Protein AF-A0A2H0UNK1-F1 (afdb_monomer_lite)

Structure (mmCIF, N/CA/C/O backbone):
data_AF-A0A2H0UNK1-F1
#
_entry.id   AF-A0A2H0UNK1-F1
#
loop_
_atom_site.group_PDB
_atom_site.id
_atom_site.type_symbol
_atom_site.label_atom_id
_atom_site.label_alt_id
_atom_site.label_comp_id
_atom_site.label_asym_id
_atom_site.label_entity_id
_atom_site.label_seq_id
_atom_site.pdbx_PDB_ins_code
_atom_site.Cartn_x
_atom_site.Cartn_y
_atom_site.Cartn_z
_atom_site.occupancy
_atom_site.B_iso_or_equiv
_atom_site.auth_seq_id
_atom_site.auth_comp_id
_atom_site.auth_asym_id
_atom_site.auth_atom_id
_atom_site.pdbx_PDB_model_num
ATOM 1 N N . MET A 1 1 ? 0.511 -13.890 -16.536 1.00 48.19 1 MET A N 1
ATOM 2 C CA . MET A 1 1 ? 1.257 -12.634 -16.802 1.00 48.19 1 MET A CA 1
ATOM 3 C C . MET A 1 1 ? 2.698 -12.893 -17.233 1.00 48.19 1 MET A C 1
ATOM 5 O O . MET A 1 1 ? 3.148 -12.211 -18.140 1.00 48.19 1 MET A O 1
ATOM 9 N N . GLU A 1 2 ? 3.398 -13.883 -16.670 1.00 52.00 2 GLU A N 1
ATOM 10 C CA . GLU A 1 2 ? 4.811 -14.167 -16.992 1.00 52.00 2 GLU A CA 1
ATOM 11 C C . GLU A 1 2 ? 5.105 -14.472 -18.473 1.00 52.00 2 GLU A C 1
ATOM 13 O O . GLU A 1 2 ? 6.129 -14.027 -18.984 1.00 52.00 2 GLU A O 1
ATOM 18 N N . SER A 1 3 ? 4.213 -15.159 -19.203 1.00 58.84 3 SER A N 1
ATOM 19 C CA . SER A 1 3 ? 4.463 -15.482 -20.622 1.00 58.84 3 SER A CA 1
ATOM 20 C C . SER A 1 3 ? 4.511 -14.246 -21.529 1.00 58.84 3 SER A C 1
ATOM 22 O O . SER A 1 3 ? 5.297 -14.208 -22.472 1.00 58.84 3 SER A O 1
ATOM 24 N N . ARG A 1 4 ? 3.731 -13.200 -21.213 1.00 62.44 4 ARG A N 1
ATOM 25 C CA . ARG A 1 4 ? 3.709 -11.942 -21.978 1.00 62.44 4 ARG A CA 1
ATOM 26 C C . ARG A 1 4 ? 4.999 -11.142 -21.790 1.00 62.44 4 ARG A C 1
ATOM 28 O O . ARG A 1 4 ? 5.513 -10.599 -22.761 1.00 62.44 4 ARG A O 1
ATOM 35 N N . TYR A 1 5 ? 5.551 -11.126 -20.576 1.00 66.06 5 TYR A N 1
ATOM 36 C CA . TYR A 1 5 ? 6.835 -10.473 -20.299 1.00 66.06 5 TYR A CA 1
ATOM 37 C C . TYR A 1 5 ? 8.005 -11.199 -20.962 1.00 66.06 5 TYR A C 1
ATOM 39 O O . TYR A 1 5 ? 8.875 -10.548 -21.531 1.00 66.06 5 TYR A O 1
ATOM 47 N N . ARG A 1 6 ? 7.994 -12.539 -20.982 1.00 69.94 6 ARG A N 1
ATOM 48 C CA . ARG A 1 6 ? 9.016 -13.320 -21.700 1.00 69.94 6 ARG A CA 1
ATOM 49 C C . ARG A 1 6 ? 8.985 -13.055 -23.207 1.00 69.94 6 ARG A C 1
ATOM 51 O O . ARG A 1 6 ? 10.037 -12.836 -23.798 1.00 69.94 6 ARG A O 1
ATOM 58 N N . ALA A 1 7 ? 7.799 -13.006 -23.817 1.00 75.94 7 ALA A N 1
ATOM 59 C CA . ALA A 1 7 ? 7.661 -12.673 -25.236 1.00 75.94 7 ALA A CA 1
ATOM 60 C C . ALA A 1 7 ? 8.177 -11.256 -25.549 1.00 75.94 7 ALA A C 1
ATOM 62 O O . ALA A 1 7 ? 8.945 -11.071 -26.490 1.00 75.94 7 ALA A O 1
ATOM 63 N N . LEU A 1 8 ? 7.829 -10.268 -24.719 1.00 76.38 8 LEU A N 1
ATOM 64 C CA . LEU A 1 8 ? 8.309 -8.890 -24.860 1.00 76.38 8 LEU A CA 1
ATOM 65 C C . LEU A 1 8 ? 9.828 -8.761 -24.677 1.00 76.38 8 LEU A C 1
ATOM 67 O O . LEU A 1 8 ? 10.466 -8.032 -25.431 1.00 76.38 8 LEU A O 1
ATOM 71 N N . GLN A 1 9 ? 10.425 -9.490 -23.730 1.00 75.00 9 GLN A N 1
ATOM 72 C CA . GLN A 1 9 ? 11.881 -9.526 -23.549 1.00 75.00 9 GLN A CA 1
ATOM 73 C C . GLN A 1 9 ? 12.596 -10.116 -24.772 1.00 75.00 9 GLN A C 1
ATOM 75 O O . GLN A 1 9 ? 13.633 -9.597 -25.184 1.00 75.00 9 GLN A O 1
ATOM 80 N N . VAL A 1 10 ? 12.047 -11.181 -25.368 1.00 81.38 10 VAL A N 1
ATOM 81 C CA . VAL A 1 10 ? 12.591 -11.774 -26.600 1.00 81.38 10 VAL A CA 1
ATOM 82 C C . VAL A 1 10 ? 12.506 -10.777 -27.755 1.00 81.38 10 VAL A C 1
ATOM 84 O O . VAL A 1 10 ? 13.509 -10.551 -28.428 1.00 81.38 10 VAL A O 1
ATOM 87 N N . ILE A 1 11 ? 11.360 -10.110 -27.929 1.00 83.94 11 ILE A N 1
ATOM 88 C CA . ILE A 1 11 ? 11.180 -9.063 -28.947 1.00 83.94 11 ILE A CA 1
ATOM 89 C C . ILE A 1 11 ? 12.189 -7.927 -28.743 1.00 83.94 11 ILE A C 1
ATOM 91 O O . ILE A 1 11 ? 12.833 -7.505 -29.700 1.00 83.94 11 ILE A O 1
ATOM 95 N N . LEU A 1 12 ? 12.388 -7.469 -27.503 1.00 82.62 12 LEU A N 1
ATOM 96 C CA . LEU A 1 12 ? 13.339 -6.400 -27.206 1.00 82.62 12 LEU A CA 1
ATOM 97 C C . LEU A 1 12 ? 14.773 -6.810 -27.569 1.00 82.62 12 LEU A C 1
ATOM 99 O O . LEU A 1 12 ? 15.493 -6.025 -28.171 1.00 82.62 12 LEU A O 1
ATOM 103 N N . ARG A 1 13 ? 15.185 -8.048 -27.263 1.00 83.50 13 ARG A N 1
ATOM 104 C CA . ARG A 1 13 ? 16.512 -8.569 -27.641 1.00 83.50 13 ARG A CA 1
ATOM 105 C C . ARG A 1 13 ? 16.693 -8.640 -29.157 1.00 83.50 13 ARG A C 1
ATOM 107 O O . ARG A 1 13 ? 17.751 -8.252 -29.643 1.00 83.50 13 ARG A O 1
ATOM 114 N N . ILE A 1 14 ? 15.668 -9.087 -29.884 1.00 87.75 14 ILE A N 1
ATOM 115 C CA . ILE A 1 14 ? 15.679 -9.138 -31.354 1.00 87.75 14 ILE A CA 1
ATOM 116 C C . ILE A 1 14 ? 15.806 -7.726 -31.936 1.00 87.75 14 ILE A C 1
ATOM 118 O O . ILE A 1 14 ? 16.640 -7.502 -32.807 1.00 87.75 14 ILE A O 1
ATOM 122 N N . LEU A 1 15 ? 15.041 -6.759 -31.421 1.00 87.88 15 LEU A N 1
ATOM 123 C CA . LEU A 1 15 ? 15.102 -5.366 -31.872 1.00 87.88 15 LEU A CA 1
ATOM 124 C C . LEU A 1 15 ? 16.451 -4.710 -31.556 1.00 87.88 15 LEU A C 1
ATOM 126 O O . LEU A 1 15 ? 16.986 -3.990 -32.395 1.00 87.88 15 LEU A O 1
ATOM 130 N N . THR A 1 16 ? 17.037 -4.983 -30.388 1.00 87.00 16 THR A N 1
ATOM 131 C CA . THR A 1 16 ? 18.377 -4.480 -30.052 1.00 87.00 16 THR A CA 1
ATOM 132 C C . THR A 1 16 ? 19.430 -5.071 -30.987 1.00 87.00 16 THR A C 1
ATOM 134 O O . THR A 1 16 ? 20.287 -4.341 -31.480 1.00 87.00 16 THR A O 1
ATOM 137 N N . LEU A 1 17 ? 19.346 -6.374 -31.282 1.00 90.75 17 LEU A N 1
ATOM 138 C CA . LEU A 1 17 ? 20.249 -7.039 -32.222 1.00 90.75 17 LEU A CA 1
ATOM 139 C C . LEU A 1 17 ? 20.096 -6.471 -33.639 1.00 90.75 17 LEU A C 1
ATOM 141 O O . LEU A 1 17 ? 21.096 -6.183 -34.290 1.00 90.75 17 LEU A O 1
ATOM 145 N N . PHE A 1 18 ? 18.862 -6.217 -34.079 1.00 91.38 18 PHE A N 1
ATOM 146 C CA . PHE A 1 18 ? 18.583 -5.542 -35.345 1.00 91.38 18 PHE A CA 1
ATOM 147 C C . PHE A 1 18 ? 19.184 -4.129 -35.393 1.00 91.38 18 PHE A C 1
ATOM 149 O O . PHE A 1 18 ? 19.821 -3.767 -36.381 1.00 91.38 18 PHE A O 1
ATOM 156 N N . GLY A 1 19 ? 19.063 -3.349 -34.313 1.00 89.12 19 GLY A N 1
ATOM 157 C CA . GLY A 1 19 ? 19.694 -2.032 -34.202 1.00 89.12 19 GLY A CA 1
ATOM 158 C C . GLY A 1 19 ? 21.217 -2.094 -34.330 1.00 89.12 19 GLY A C 1
ATOM 159 O O . GLY A 1 19 ? 21.797 -1.334 -35.102 1.00 89.12 19 GLY A O 1
ATOM 160 N N . VAL A 1 20 ? 21.865 -3.044 -33.646 1.00 91.88 20 VAL A N 1
ATOM 161 C CA . VAL A 1 20 ? 23.325 -3.245 -33.728 1.00 91.88 20 VAL A CA 1
ATOM 162 C C . VAL A 1 20 ? 23.754 -3.657 -35.137 1.00 91.88 20 VAL A C 1
ATOM 164 O O . VAL A 1 20 ? 24.720 -3.105 -35.662 1.00 91.88 20 VAL A O 1
ATOM 167 N N . LEU A 1 21 ? 23.020 -4.570 -35.780 1.00 92.06 21 LEU A N 1
ATOM 168 C CA . LEU A 1 21 ? 23.281 -4.971 -37.165 1.00 92.06 21 LEU A CA 1
ATOM 169 C C . LEU A 1 21 ? 23.108 -3.801 -38.141 1.00 92.06 21 LEU A C 1
ATOM 171 O O . LEU A 1 21 ? 23.923 -3.643 -39.044 1.00 92.06 21 LEU A O 1
ATOM 175 N N . THR A 1 22 ? 22.099 -2.953 -37.932 1.00 91.50 22 THR A N 1
ATOM 176 C CA . THR A 1 22 ? 21.855 -1.759 -38.759 1.00 91.50 22 THR A CA 1
ATOM 177 C C . THR A 1 22 ? 23.012 -0.764 -38.650 1.00 91.50 22 THR A C 1
ATOM 179 O O . THR A 1 22 ? 23.469 -0.242 -39.665 1.00 91.50 22 THR A O 1
ATOM 182 N N . ILE A 1 23 ? 23.543 -0.549 -37.439 1.00 91.94 23 ILE A N 1
ATOM 183 C CA . ILE A 1 23 ? 24.734 0.288 -37.226 1.00 91.94 23 ILE A CA 1
ATOM 184 C C . ILE A 1 23 ? 25.957 -0.339 -37.899 1.00 91.94 23 ILE A C 1
ATOM 186 O O . ILE A 1 23 ? 26.675 0.354 -38.614 1.00 91.94 23 ILE A O 1
ATOM 190 N N . GLY A 1 24 ? 26.186 -1.641 -37.704 1.00 91.00 24 GLY A N 1
ATOM 191 C CA . GLY A 1 24 ? 27.310 -2.353 -38.315 1.00 91.00 24 GLY A CA 1
ATOM 192 C C . GLY A 1 24 ? 27.282 -2.291 -39.844 1.00 91.00 24 GLY A C 1
ATOM 193 O O . GLY A 1 24 ? 28.304 -2.017 -40.469 1.00 91.00 24 GLY A O 1
ATOM 194 N N . PHE A 1 25 ? 26.103 -2.464 -40.442 1.00 91.06 25 PHE A N 1
ATOM 195 C CA . PHE A 1 25 ? 25.905 -2.351 -41.885 1.00 91.06 25 PHE A CA 1
ATOM 196 C C . PHE A 1 25 ? 26.075 -0.909 -42.385 1.00 91.06 25 PHE A C 1
ATOM 198 O O . PHE A 1 25 ? 26.737 -0.685 -43.395 1.00 91.06 25 PHE A O 1
ATOM 205 N N . GLY A 1 26 ? 25.559 0.079 -41.648 1.00 89.19 26 GLY A N 1
ATOM 206 C CA . GLY A 1 26 ? 25.767 1.495 -41.960 1.00 89.19 26 GLY A CA 1
ATOM 207 C C . GLY A 1 26 ? 27.245 1.896 -41.932 1.00 89.19 26 GLY A C 1
ATOM 208 O O . GLY A 1 26 ? 27.718 2.555 -42.855 1.00 89.19 26 GLY A O 1
ATOM 209 N N . LEU A 1 27 ? 28.001 1.432 -40.929 1.00 90.00 27 LEU A N 1
ATOM 210 C CA . LEU A 1 27 ? 29.454 1.628 -40.857 1.00 90.00 27 LEU A CA 1
ATOM 211 C C . LEU A 1 27 ? 30.173 0.930 -42.016 1.00 90.00 27 LEU A C 1
ATOM 213 O O . LEU A 1 27 ? 31.060 1.519 -42.625 1.00 90.00 27 LEU A O 1
ATOM 217 N N . TYR A 1 28 ? 29.779 -0.299 -42.352 1.00 90.25 28 TYR A N 1
ATOM 218 C CA . TYR A 1 28 ? 30.353 -1.031 -43.479 1.00 90.25 28 TYR A CA 1
ATOM 219 C C . TYR A 1 28 ? 30.186 -0.275 -44.805 1.00 90.25 28 TYR A C 1
ATOM 221 O O . TYR A 1 28 ? 31.156 -0.150 -45.552 1.00 90.25 28 TYR A O 1
ATOM 229 N N . LEU A 1 29 ? 28.989 0.257 -45.078 1.00 88.06 29 LEU A N 1
ATOM 230 C CA . LEU A 1 29 ? 28.728 1.074 -46.268 1.00 88.06 29 LEU A CA 1
ATOM 231 C C . LEU A 1 29 ? 29.530 2.375 -46.248 1.00 88.06 29 LEU A C 1
ATOM 233 O O . LEU A 1 29 ? 30.102 2.757 -47.266 1.00 88.06 29 LEU A O 1
ATOM 237 N N . TRP A 1 30 ? 29.626 3.008 -45.078 1.00 84.31 30 TRP A N 1
ATOM 238 C CA . TRP A 1 30 ? 30.374 4.248 -44.911 1.00 84.31 30 TRP A CA 1
ATOM 239 C C . TRP A 1 30 ? 31.878 4.068 -45.175 1.00 84.31 30 TRP A C 1
ATOM 241 O O . TRP A 1 30 ? 32.488 4.920 -45.816 1.00 84.31 30 TRP A O 1
ATOM 251 N N . PHE A 1 31 ? 32.482 2.957 -44.743 1.00 84.19 31 PHE A N 1
ATOM 252 C CA . PHE A 1 31 ? 33.918 2.715 -44.933 1.00 84.19 31 PHE A CA 1
ATOM 253 C C . PHE A 1 31 ? 34.289 2.091 -46.284 1.00 84.19 31 PHE A C 1
ATOM 255 O O . PHE A 1 31 ? 35.415 2.287 -46.734 1.00 84.19 31 PHE A O 1
ATOM 262 N N . ASN A 1 32 ? 33.382 1.356 -46.937 1.00 83.56 32 ASN A N 1
ATOM 263 C CA . ASN A 1 32 ? 33.670 0.686 -48.213 1.00 83.56 32 ASN A CA 1
ATOM 264 C C . ASN A 1 32 ? 33.178 1.449 -49.451 1.00 83.56 32 ASN A C 1
ATOM 266 O O . ASN A 1 32 ? 33.352 0.964 -50.571 1.00 83.56 32 ASN A O 1
ATOM 270 N N . SER A 1 33 ? 32.576 2.632 -49.297 1.00 75.81 33 SER A N 1
ATOM 271 C CA . SER A 1 33 ? 32.180 3.435 -50.452 1.00 75.81 33 SER A CA 1
ATOM 272 C C . SER A 1 33 ? 33.406 4.071 -51.115 1.00 75.81 33 SER A C 1
ATOM 274 O O . SER A 1 33 ? 34.069 4.929 -50.538 1.00 75.81 33 SER A O 1
ATOM 276 N N . ALA A 1 34 ? 33.684 3.679 -52.362 1.00 63.47 34 ALA A N 1
ATOM 277 C CA . ALA A 1 34 ? 34.811 4.178 -53.161 1.00 63.47 34 ALA A CA 1
ATOM 278 C C . ALA A 1 34 ? 34.726 5.680 -53.511 1.00 63.47 34 ALA A C 1
ATOM 280 O O . ALA A 1 34 ? 35.699 6.266 -53.978 1.00 63.47 34 ALA A O 1
ATOM 281 N N . GLN A 1 35 ? 33.570 6.311 -53.298 1.00 59.94 35 GLN A N 1
ATOM 282 C CA . GLN A 1 35 ? 33.364 7.749 -53.440 1.00 59.94 35 GLN A CA 1
ATOM 283 C C . GLN A 1 35 ? 32.977 8.348 -52.085 1.00 59.94 35 GLN A C 1
ATOM 285 O O . GLN A 1 35 ? 32.376 7.670 -51.254 1.00 59.94 35 GLN A O 1
ATOM 290 N N . SER A 1 36 ? 33.377 9.607 -51.882 1.00 59.69 36 SER A N 1
ATOM 291 C CA . SER A 1 36 ? 33.098 10.482 -50.734 1.00 59.69 36 SER A CA 1
ATOM 292 C C . SER A 1 36 ? 31.904 10.056 -49.872 1.00 59.69 36 SER A C 1
ATOM 294 O O . SER A 1 36 ? 30.806 9.952 -50.407 1.00 59.69 36 SER A O 1
ATOM 296 N N . LEU A 1 37 ? 32.129 9.883 -48.559 1.00 63.00 37 LEU A N 1
ATOM 297 C CA . LEU A 1 37 ? 31.121 9.753 -47.490 1.00 63.00 37 LEU A CA 1
ATOM 298 C C . LEU A 1 37 ? 29.730 9.309 -47.982 1.00 63.00 37 LEU A C 1
ATOM 300 O O . LEU A 1 37 ? 28.883 10.152 -48.285 1.00 63.00 37 LEU A O 1
ATOM 304 N N . SER A 1 38 ? 29.466 7.997 -48.021 1.00 79.62 38 SER A N 1
ATOM 305 C CA . SER A 1 38 ? 28.129 7.512 -48.373 1.00 79.62 38 SER A CA 1
ATOM 306 C C . SER A 1 38 ? 27.087 8.070 -47.392 1.00 79.62 38 SER A C 1
ATOM 308 O O . SER A 1 38 ? 27.054 7.686 -46.217 1.00 79.62 38 SER A O 1
ATOM 310 N N . ILE A 1 39 ? 26.221 8.962 -47.875 1.00 83.56 39 ILE A N 1
ATOM 311 C CA . ILE A 1 39 ? 25.118 9.547 -47.095 1.00 83.56 39 ILE A CA 1
ATOM 312 C C . ILE A 1 39 ? 24.210 8.436 -46.541 1.00 83.56 39 ILE A C 1
ATOM 314 O O . ILE A 1 39 ? 23.743 8.514 -45.407 1.00 83.56 39 ILE A O 1
ATOM 318 N N . GLU A 1 40 ? 24.033 7.360 -47.309 1.00 84.56 40 GLU A N 1
ATOM 319 C CA . GLU A 1 40 ? 23.246 6.178 -46.943 1.00 84.56 40 GLU A CA 1
ATOM 320 C C . GLU A 1 40 ? 23.821 5.440 -45.723 1.00 84.56 40 GLU A C 1
ATOM 322 O O . GLU A 1 40 ? 23.079 5.093 -44.801 1.00 84.56 40 GLU A O 1
ATOM 327 N N . GLY A 1 41 ? 25.146 5.259 -45.668 1.00 86.25 41 GLY A N 1
ATOM 328 C CA . GLY A 1 41 ? 25.826 4.646 -44.524 1.00 86.25 41 GLY A CA 1
ATOM 329 C C . GLY A 1 41 ? 25.676 5.474 -43.247 1.00 86.25 41 GLY A C 1
ATOM 330 O O . GLY A 1 41 ? 25.307 4.941 -42.198 1.00 86.25 41 GLY A O 1
ATOM 331 N N . VAL A 1 42 ? 25.861 6.796 -43.342 1.00 87.88 42 VAL A N 1
ATOM 332 C CA . VAL A 1 42 ? 25.669 7.721 -42.209 1.00 87.88 42 VAL A CA 1
ATOM 333 C C . VAL A 1 42 ? 24.216 7.703 -41.722 1.00 87.88 42 VAL A C 1
ATOM 335 O O . VAL A 1 42 ? 23.968 7.629 -40.517 1.00 87.88 42 VAL A O 1
ATOM 338 N N . PHE A 1 43 ? 23.248 7.710 -42.642 1.00 89.94 43 PHE A N 1
ATOM 339 C CA . PHE A 1 43 ? 21.826 7.639 -42.306 1.00 89.94 43 PHE A CA 1
ATOM 340 C C . PHE A 1 43 ? 21.479 6.357 -41.534 1.00 89.94 43 PHE A C 1
ATOM 342 O O . PHE A 1 43 ? 20.822 6.423 -40.493 1.00 89.94 43 PHE A O 1
ATOM 349 N N . LEU A 1 44 ? 21.977 5.200 -41.980 1.00 90.50 44 LEU A N 1
ATOM 350 C CA . LEU A 1 44 ? 21.764 3.918 -41.300 1.00 90.50 44 LEU A CA 1
ATOM 351 C C . LEU A 1 44 ? 22.362 3.890 -39.889 1.00 90.50 44 LEU A C 1
ATOM 353 O O . LEU A 1 44 ? 21.721 3.387 -38.962 1.00 90.50 44 LEU A O 1
ATOM 357 N N . VAL A 1 45 ? 23.545 4.480 -39.695 1.00 89.81 45 VAL A N 1
ATOM 358 C CA . VAL A 1 45 ? 24.156 4.612 -38.363 1.00 89.81 45 VAL A CA 1
ATOM 359 C C . VAL A 1 45 ? 23.292 5.478 -37.446 1.00 89.81 45 VAL A C 1
ATOM 361 O O . VAL A 1 45 ? 23.064 5.102 -36.293 1.00 89.81 45 VAL A O 1
ATOM 364 N N . ILE A 1 46 ? 22.767 6.604 -37.942 1.00 92.00 46 ILE A N 1
ATOM 365 C CA . ILE A 1 46 ? 21.893 7.494 -37.161 1.00 92.00 46 ILE A CA 1
ATOM 366 C C . ILE A 1 46 ? 20.597 6.775 -36.774 1.00 92.00 46 ILE A C 1
ATOM 368 O O . ILE A 1 46 ? 20.235 6.758 -35.595 1.00 92.00 46 ILE A O 1
ATOM 372 N N . VAL A 1 47 ? 19.918 6.142 -37.734 1.00 92.44 47 VAL A N 1
ATOM 373 C CA . VAL A 1 47 ? 18.658 5.421 -37.490 1.00 92.44 47 VAL A CA 1
ATOM 374 C C . VAL A 1 47 ? 18.867 4.262 -36.514 1.00 92.44 47 VAL A C 1
ATOM 376 O O . VAL A 1 47 ? 18.107 4.127 -35.552 1.00 92.44 47 VAL A O 1
ATOM 379 N N . GLY A 1 48 ? 19.921 3.465 -36.703 1.00 90.00 48 GLY A N 1
ATOM 380 C CA . GLY A 1 48 ? 20.261 2.371 -35.793 1.00 90.00 48 GLY A CA 1
ATOM 381 C C . GLY A 1 48 ? 20.577 2.864 -34.377 1.00 90.00 48 GLY A C 1
ATOM 382 O O . GLY A 1 48 ? 20.108 2.282 -33.397 1.00 90.00 48 GLY A O 1
ATOM 383 N N . SER A 1 49 ? 21.293 3.986 -34.254 1.00 91.75 49 SER A N 1
ATOM 384 C CA . SER A 1 49 ? 21.618 4.596 -32.957 1.00 91.75 49 SER A CA 1
ATOM 385 C C . SER A 1 49 ? 20.375 5.125 -32.238 1.00 91.75 49 SER A C 1
ATOM 387 O O . SER A 1 49 ? 20.208 4.884 -31.040 1.00 91.75 49 SER A O 1
ATOM 389 N N . LEU A 1 50 ? 19.466 5.792 -32.961 1.00 93.38 50 LEU A N 1
ATOM 390 C CA . LEU A 1 50 ? 18.189 6.264 -32.415 1.00 93.38 50 LEU A CA 1
ATOM 391 C C . LEU A 1 50 ? 17.301 5.105 -31.955 1.00 93.38 50 LEU A C 1
ATOM 393 O O . LEU A 1 50 ? 16.696 5.189 -30.886 1.00 93.38 50 LEU A O 1
ATOM 397 N N . LEU A 1 51 ? 17.258 4.009 -32.719 1.00 91.69 51 LEU A N 1
ATOM 398 C CA . LEU A 1 51 ? 16.517 2.805 -32.347 1.00 91.69 51 LEU A CA 1
ATOM 399 C C . LEU A 1 51 ? 17.043 2.215 -31.029 1.00 91.69 51 LEU A C 1
ATOM 401 O O . LEU A 1 51 ? 16.255 1.935 -30.126 1.00 91.69 51 LEU A O 1
ATOM 405 N N . ILE A 1 52 ? 18.365 2.079 -30.877 1.00 89.25 52 ILE A N 1
ATOM 406 C CA . ILE A 1 52 ? 18.969 1.581 -29.630 1.00 89.25 52 ILE A CA 1
ATOM 407 C C . ILE A 1 52 ? 18.672 2.526 -28.461 1.00 89.25 52 ILE A C 1
ATOM 409 O O . ILE A 1 52 ? 18.321 2.062 -27.375 1.00 89.2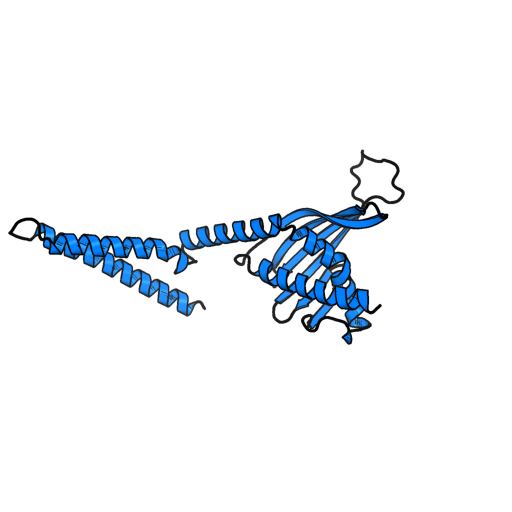5 52 ILE A O 1
ATOM 413 N N . LEU A 1 53 ? 18.764 3.841 -28.672 1.00 90.00 53 LEU A N 1
ATOM 414 C CA . LEU A 1 53 ? 18.482 4.835 -27.636 1.00 90.00 53 LEU A CA 1
ATOM 415 C C . LEU A 1 53 ? 17.016 4.767 -27.183 1.00 90.00 53 LEU A C 1
ATOM 417 O O . LEU A 1 53 ? 16.737 4.745 -25.983 1.00 90.00 53 LEU A O 1
ATOM 421 N N . LEU A 1 54 ? 16.080 4.636 -28.124 1.00 88.69 54 LEU A N 1
ATOM 422 C CA . LEU A 1 54 ? 14.662 4.443 -27.829 1.00 88.69 54 LEU A CA 1
ATOM 423 C C . LEU A 1 54 ? 14.422 3.155 -27.025 1.00 88.69 54 LEU A C 1
ATOM 425 O O . LEU A 1 54 ? 13.740 3.183 -25.997 1.00 88.69 54 LEU A O 1
ATOM 429 N N . LEU A 1 55 ? 15.014 2.034 -27.448 1.00 86.69 55 LEU A N 1
ATOM 430 C CA . LEU A 1 55 ? 14.912 0.755 -26.737 1.00 86.69 55 LEU A CA 1
ATOM 431 C C . LEU A 1 55 ? 15.500 0.841 -25.324 1.00 86.69 55 LEU A C 1
ATOM 433 O O . LEU A 1 55 ? 14.951 0.259 -24.391 1.00 86.69 55 LEU A O 1
ATOM 437 N N . PHE A 1 56 ? 16.573 1.608 -25.138 1.00 84.00 56 PHE A N 1
ATOM 438 C CA . PHE A 1 56 ? 17.202 1.832 -23.840 1.00 84.00 56 PHE A CA 1
ATOM 439 C C . PHE A 1 56 ? 16.303 2.619 -22.877 1.00 84.00 56 PHE A C 1
ATOM 441 O O . PHE A 1 56 ? 16.264 2.306 -21.683 1.00 84.00 56 PHE A O 1
ATOM 448 N N . VAL A 1 57 ? 15.554 3.602 -23.389 1.00 85.06 57 VAL A N 1
ATOM 449 C CA . VAL A 1 57 ? 14.561 4.375 -22.620 1.00 85.06 57 VAL A CA 1
ATOM 450 C C . VAL A 1 57 ? 13.323 3.534 -22.296 1.00 85.06 57 VAL A C 1
ATOM 452 O O . VAL A 1 57 ? 12.788 3.624 -21.190 1.00 85.06 57 VAL A O 1
ATOM 455 N N . LEU A 1 58 ? 12.882 2.684 -23.227 1.00 82.81 58 LEU A N 1
ATOM 456 C CA . LEU A 1 58 ? 11.711 1.817 -23.050 1.00 82.81 58 LEU A CA 1
ATOM 457 C C . LEU A 1 58 ? 12.002 0.550 -22.232 1.00 82.81 58 LEU A C 1
ATOM 459 O O . LEU A 1 58 ? 11.090 -0.011 -21.623 1.00 82.81 58 LEU A O 1
ATOM 463 N N . SER A 1 59 ? 13.262 0.118 -22.167 1.00 79.81 59 SER A N 1
ATOM 464 C CA . SER A 1 59 ? 13.713 -1.062 -21.422 1.00 79.81 59 SER A CA 1
ATOM 465 C C . SER A 1 59 ? 13.158 -1.152 -19.989 1.00 79.81 59 SER A C 1
ATOM 467 O O . SER A 1 59 ? 12.558 -2.178 -19.679 1.00 79.81 59 SER A O 1
ATOM 469 N N . PRO A 1 60 ? 13.240 -0.118 -19.123 1.00 71.38 60 PRO A N 1
ATOM 470 C CA . PRO A 1 60 ? 12.693 -0.185 -17.760 1.00 71.38 60 PRO A CA 1
ATOM 471 C C . PRO A 1 60 ? 11.158 -0.231 -17.682 1.00 71.38 60 PRO A C 1
ATOM 473 O O . PRO A 1 60 ? 10.610 -0.475 -16.608 1.00 71.38 60 PRO A O 1
ATOM 476 N N . VAL A 1 61 ? 10.448 0.051 -18.777 1.00 73.31 61 VAL A N 1
ATOM 477 C CA . VAL A 1 61 ? 8.981 -0.062 -18.852 1.00 73.31 61 VAL A CA 1
ATOM 478 C C . VAL A 1 61 ? 8.574 -1.465 -19.300 1.00 73.31 61 VAL A C 1
ATOM 480 O O . VAL A 1 61 ? 7.609 -2.018 -18.779 1.00 73.31 61 VAL A O 1
ATOM 483 N N . ILE A 1 62 ? 9.309 -2.029 -20.258 1.00 72.69 62 ILE A N 1
ATOM 484 C CA . ILE A 1 62 ? 9.008 -3.322 -20.882 1.00 72.69 62 ILE A CA 1
ATOM 485 C C . ILE A 1 62 ? 9.546 -4.486 -20.040 1.00 72.69 62 ILE A C 1
ATOM 487 O O . ILE A 1 62 ? 8.903 -5.532 -19.954 1.00 72.69 62 ILE A O 1
ATOM 491 N N . ASP A 1 63 ? 10.699 -4.296 -19.396 1.00 69.88 63 ASP A N 1
ATOM 492 C CA . ASP A 1 63 ? 11.340 -5.281 -18.529 1.00 69.88 63 ASP A CA 1
ATOM 493 C C . ASP A 1 63 ? 11.474 -4.757 -17.086 1.00 69.88 63 ASP A C 1
ATOM 495 O O . ASP A 1 63 ? 12.540 -4.266 -16.685 1.00 69.88 63 ASP A O 1
ATOM 499 N N . PRO A 1 64 ? 10.400 -4.857 -16.281 1.00 66.38 64 PRO A N 1
ATOM 500 C CA . PRO A 1 64 ? 10.421 -4.440 -14.881 1.00 66.38 64 PRO A CA 1
ATOM 501 C C . PRO A 1 64 ? 11.407 -5.263 -14.036 1.00 66.38 64 PRO A C 1
ATOM 503 O O . PRO A 1 64 ? 11.912 -4.764 -13.036 1.00 66.38 64 PRO A O 1
ATOM 506 N N . ALA A 1 65 ? 11.749 -6.487 -14.459 1.00 68.12 65 ALA A N 1
ATOM 507 C CA . ALA A 1 65 ? 12.690 -7.345 -13.742 1.00 68.12 65 ALA A CA 1
ATOM 508 C C . ALA A 1 65 ? 14.160 -6.923 -13.923 1.00 68.12 65 ALA A C 1
ATOM 510 O O . ALA A 1 65 ? 15.011 -7.333 -13.132 1.00 68.12 65 ALA A O 1
ATOM 511 N N . SER A 1 66 ? 14.470 -6.096 -14.928 1.00 72.50 66 SER A N 1
ATOM 512 C CA . SER A 1 66 ? 15.812 -5.539 -15.128 1.00 72.50 66 SER A CA 1
ATOM 513 C C . SER A 1 66 ? 16.229 -4.635 -13.959 1.00 72.50 66 SER A C 1
ATOM 515 O O . SER A 1 66 ? 15.387 -4.009 -13.322 1.00 72.50 66 SER A O 1
ATOM 517 N N . VAL A 1 67 ? 17.535 -4.470 -13.710 1.00 73.69 67 VAL A N 1
ATOM 518 C CA . VAL A 1 67 ? 18.050 -3.580 -12.639 1.00 73.69 67 VAL A CA 1
ATOM 519 C C . VAL A 1 67 ? 17.466 -2.161 -12.735 1.00 73.69 67 VAL A C 1
ATOM 521 O O . VAL A 1 67 ? 17.219 -1.506 -11.724 1.00 73.69 67 VAL A O 1
ATOM 524 N N . ARG A 1 68 ? 17.216 -1.667 -13.954 1.00 71.38 68 ARG A N 1
ATOM 525 C CA . ARG A 1 68 ? 16.601 -0.349 -14.180 1.00 71.38 68 ARG A CA 1
ATOM 526 C C . ARG A 1 68 ? 15.091 -0.356 -13.982 1.00 71.38 68 ARG A C 1
ATOM 528 O O . ARG A 1 68 ? 14.566 0.619 -13.452 1.00 71.38 68 ARG A O 1
ATOM 535 N N . GLY A 1 69 ? 14.418 -1.429 -14.394 1.00 70.25 69 GLY A N 1
ATOM 536 C CA . GLY A 1 69 ? 13.009 -1.664 -14.096 1.00 70.25 69 GLY A CA 1
ATOM 537 C C . GLY A 1 69 ? 12.765 -1.666 -12.590 1.00 70.25 69 GLY A C 1
ATOM 538 O O . GLY A 1 69 ? 11.974 -0.861 -12.108 1.00 70.25 69 GLY A O 1
ATOM 539 N N . GLN A 1 70 ? 13.569 -2.427 -11.843 1.00 70.38 70 GLN A N 1
ATOM 540 C CA . GLN A 1 70 ? 13.531 -2.480 -10.382 1.00 70.38 70 GLN A CA 1
ATOM 541 C C . GLN A 1 70 ? 13.764 -1.099 -9.754 1.00 70.38 70 GLN A C 1
ATOM 543 O O . GLN A 1 70 ? 12.971 -0.673 -8.923 1.00 70.38 70 GLN A O 1
ATOM 548 N N . LYS A 1 71 ? 14.783 -0.341 -10.196 1.00 74.88 71 LYS A N 1
ATOM 549 C CA . LYS A 1 71 ? 15.019 1.039 -9.713 1.00 74.88 71 LYS A CA 1
ATOM 550 C C . LYS A 1 71 ? 13.851 1.989 -10.000 1.00 74.88 71 LYS A C 1
ATOM 552 O O . LYS A 1 71 ? 13.549 2.872 -9.198 1.00 74.88 71 LYS A O 1
ATOM 557 N N . ARG A 1 72 ? 13.200 1.847 -11.157 1.00 71.94 72 ARG A N 1
ATOM 558 C CA . ARG A 1 72 ? 12.011 2.636 -11.506 1.00 71.94 72 ARG A CA 1
ATOM 559 C C . ARG A 1 72 ? 10.823 2.244 -10.631 1.00 71.94 72 ARG A C 1
ATOM 561 O O . ARG A 1 72 ? 10.096 3.128 -10.184 1.00 71.94 72 ARG A O 1
ATOM 568 N N . GLU A 1 73 ? 10.629 0.955 -10.375 1.00 65.56 73 GLU A N 1
ATOM 569 C CA . GLU A 1 73 ? 9.583 0.461 -9.479 1.00 65.56 73 GLU A CA 1
ATOM 570 C C . GLU A 1 73 ? 9.787 0.949 -8.043 1.00 65.56 73 GLU A C 1
ATOM 572 O O . GLU A 1 73 ? 8.843 1.484 -7.462 1.00 65.56 73 GLU A O 1
ATOM 577 N N . THR A 1 74 ? 11.012 0.889 -7.505 1.00 67.56 74 THR A N 1
ATOM 578 C CA . THR A 1 74 ? 11.316 1.421 -6.165 1.00 67.56 74 THR A CA 1
ATOM 579 C C . THR A 1 74 ? 11.091 2.931 -6.091 1.00 67.56 74 THR A C 1
ATOM 581 O O . THR A 1 74 ? 10.505 3.423 -5.130 1.00 67.56 74 THR A O 1
ATOM 584 N N . TRP A 1 75 ? 11.467 3.684 -7.130 1.00 72.19 75 TRP A N 1
ATOM 585 C CA . TRP A 1 75 ? 11.203 5.126 -7.183 1.00 72.19 75 TRP A CA 1
ATOM 586 C C . TRP A 1 75 ? 9.699 5.449 -7.234 1.00 72.19 75 TRP A C 1
ATOM 588 O O . TRP A 1 75 ? 9.214 6.334 -6.524 1.00 72.19 75 TRP A O 1
ATOM 598 N N . LEU A 1 76 ? 8.927 4.715 -8.045 1.00 67.94 76 LEU A N 1
ATOM 599 C CA . LEU A 1 76 ? 7.467 4.852 -8.100 1.00 67.94 76 LEU A CA 1
ATOM 600 C C . LEU A 1 76 ? 6.820 4.485 -6.756 1.00 67.94 76 LEU A C 1
ATOM 602 O O . LEU A 1 76 ? 5.883 5.162 -6.318 1.00 67.94 76 LEU A O 1
ATOM 606 N N . GLN A 1 77 ? 7.341 3.454 -6.087 1.00 67.44 77 GLN A N 1
ATOM 607 C CA . GLN A 1 77 ? 6.929 3.028 -4.753 1.00 67.44 77 GLN A CA 1
ATOM 608 C C . GLN A 1 77 ? 7.133 4.153 -3.735 1.00 67.44 77 GLN A C 1
ATOM 610 O O . GLN A 1 77 ? 6.158 4.575 -3.104 1.00 67.44 77 GLN A O 1
ATOM 615 N N . GLU A 1 78 ? 8.349 4.690 -3.620 1.00 68.81 78 GLU A N 1
ATOM 616 C CA . GLU A 1 78 ? 8.672 5.781 -2.695 1.00 68.81 78 GLU A CA 1
ATOM 617 C C . GLU A 1 78 ? 7.788 7.007 -2.935 1.00 68.81 78 GLU A C 1
ATOM 619 O O . GLU A 1 78 ? 7.219 7.558 -1.992 1.00 68.81 78 GLU A O 1
ATOM 624 N N . ASN A 1 79 ? 7.576 7.390 -4.197 1.00 73.69 79 ASN A N 1
ATOM 625 C CA . ASN A 1 79 ? 6.715 8.522 -4.532 1.00 73.69 79 ASN A CA 1
ATOM 626 C C . ASN A 1 79 ? 5.240 8.286 -4.185 1.00 73.69 79 ASN A C 1
ATOM 628 O O . ASN A 1 79 ? 4.563 9.203 -3.710 1.00 73.69 79 ASN A O 1
ATOM 632 N N . SER A 1 80 ? 4.721 7.075 -4.402 1.00 67.31 80 SER A N 1
ATOM 633 C CA . SER A 1 80 ? 3.330 6.744 -4.072 1.00 67.31 80 SER A CA 1
ATOM 634 C C . SER A 1 80 ? 3.072 6.798 -2.561 1.00 67.31 80 SER A C 1
ATOM 636 O O . SER A 1 80 ? 2.063 7.368 -2.127 1.00 67.31 80 SER A O 1
ATOM 638 N N . ILE A 1 81 ? 4.022 6.290 -1.770 1.00 68.81 81 ILE A N 1
ATOM 639 C CA . ILE A 1 81 ? 4.004 6.321 -0.307 1.00 68.81 81 ILE A CA 1
ATOM 640 C C . ILE A 1 81 ? 4.152 7.757 0.183 1.00 68.81 81 ILE A C 1
ATOM 642 O O . ILE A 1 81 ? 3.339 8.209 0.985 1.00 68.81 81 ILE A O 1
ATOM 646 N N . LYS A 1 82 ? 5.123 8.509 -0.346 1.00 72.06 82 LYS A N 1
ATOM 647 C CA . LYS A 1 82 ? 5.342 9.918 0.003 1.00 72.06 82 LYS A CA 1
ATOM 648 C C . LYS A 1 82 ? 4.091 10.752 -0.256 1.00 72.06 82 LYS A C 1
ATOM 650 O O . LYS A 1 82 ? 3.660 11.499 0.615 1.00 72.06 82 LYS A O 1
ATOM 655 N N . LYS A 1 83 ? 3.434 10.565 -1.405 1.00 71.25 83 LYS A N 1
ATOM 656 C CA . LYS A 1 83 ? 2.171 11.248 -1.727 1.00 71.25 83 LYS A CA 1
ATOM 657 C C . LYS A 1 83 ? 1.038 10.861 -0.774 1.00 71.25 83 LYS A C 1
ATOM 659 O O . LYS A 1 83 ? 0.256 11.721 -0.381 1.00 71.25 83 LYS A O 1
ATOM 664 N N . PHE A 1 84 ? 0.928 9.586 -0.401 1.00 70.25 84 PHE A N 1
ATOM 665 C CA . PHE A 1 84 ? -0.079 9.135 0.563 1.00 70.25 84 PHE A CA 1
ATOM 666 C C . PHE A 1 84 ? 0.183 9.675 1.975 1.00 70.25 84 PHE A C 1
ATOM 668 O O . PHE A 1 84 ? -0.742 10.155 2.628 1.00 70.25 84 PHE A O 1
ATOM 675 N N . SER A 1 85 ? 1.444 9.665 2.404 1.00 70.12 85 SER A N 1
ATOM 676 C CA . SER A 1 85 ? 1.890 10.211 3.684 1.00 70.12 85 SER A CA 1
ATOM 677 C C . SER A 1 85 ? 1.627 11.716 3.772 1.00 70.12 85 SER A C 1
ATOM 679 O O . SER A 1 85 ? 1.010 12.171 4.732 1.00 70.12 85 SER A O 1
ATOM 681 N N . ASN A 1 86 ? 1.991 12.477 2.733 1.00 73.12 86 ASN A N 1
ATOM 682 C CA . ASN A 1 86 ? 1.747 13.922 2.660 1.00 73.12 86 ASN A CA 1
ATOM 683 C C . ASN A 1 86 ? 0.251 14.269 2.719 1.00 73.12 86 ASN A C 1
ATOM 685 O O . ASN A 1 86 ? -0.130 15.297 3.267 1.00 73.12 86 ASN A O 1
ATOM 689 N N . ASN A 1 87 ? -0.609 13.386 2.211 1.00 67.75 87 ASN A N 1
ATOM 690 C CA . ASN A 1 87 ? -2.060 13.562 2.225 1.00 67.75 87 ASN A CA 1
ATOM 691 C C . ASN A 1 87 ? -2.728 13.063 3.518 1.00 67.75 87 ASN A C 1
ATOM 693 O O . ASN A 1 87 ? -3.914 12.736 3.500 1.00 67.75 87 ASN A O 1
ATOM 697 N N . LYS A 1 88 ? -1.989 12.982 4.634 1.00 74.81 88 LYS A N 1
ATOM 698 C CA . LYS A 1 88 ? -2.504 12.537 5.943 1.00 74.81 88 LYS A CA 1
ATOM 699 C C . LYS A 1 88 ? -3.102 11.120 5.913 1.00 74.81 88 LYS A C 1
ATOM 701 O O . LYS A 1 88 ? -4.011 10.801 6.679 1.00 74.81 88 LYS A O 1
ATOM 706 N N . GLY A 1 89 ? -2.599 10.252 5.030 1.00 74.88 89 GLY A N 1
ATOM 707 C CA . GLY A 1 89 ? -3.155 8.916 4.806 1.00 74.88 89 GLY A CA 1
ATOM 708 C C . GLY A 1 89 ? -3.181 8.036 6.060 1.00 74.88 89 GLY A C 1
ATOM 709 O O . GLY A 1 89 ? -4.192 7.396 6.336 1.00 74.88 89 GLY A O 1
ATOM 710 N N . ALA A 1 90 ? -2.115 8.055 6.864 1.00 76.56 90 ALA A N 1
ATOM 711 C CA . ALA A 1 90 ? -2.065 7.327 8.134 1.00 76.56 90 ALA A CA 1
ATOM 712 C C . ALA A 1 90 ? -3.084 7.854 9.158 1.00 76.56 90 ALA A C 1
ATOM 714 O O . ALA A 1 90 ? -3.754 7.066 9.820 1.00 76.56 90 ALA A O 1
ATOM 715 N N . THR A 1 91 ? -3.266 9.176 9.241 1.00 77.06 91 THR A N 1
ATOM 716 C CA . THR A 1 91 ? -4.268 9.798 10.121 1.00 77.06 91 THR A CA 1
ATOM 717 C C . THR A 1 91 ? -5.677 9.375 9.723 1.00 77.06 91 THR A C 1
ATOM 719 O O . THR A 1 91 ? -6.500 9.063 10.578 1.00 77.06 91 THR A O 1
ATOM 722 N N . LEU A 1 92 ? -5.946 9.310 8.418 1.00 78.38 92 LEU A N 1
ATOM 723 C CA . LEU A 1 92 ? -7.223 8.843 7.895 1.00 78.38 92 LEU A CA 1
ATOM 724 C C . LEU A 1 92 ? -7.465 7.358 8.213 1.00 78.38 92 LEU A C 1
ATOM 726 O O . LEU A 1 92 ? -8.576 7.003 8.601 1.00 78.38 92 LEU A O 1
ATOM 730 N N . ILE A 1 93 ? -6.435 6.507 8.105 1.00 79.12 93 ILE A N 1
ATOM 731 C CA . ILE A 1 93 ? -6.520 5.094 8.512 1.00 79.12 93 ILE A CA 1
ATOM 732 C C . ILE A 1 93 ? -6.836 4.988 10.003 1.00 79.12 93 ILE A C 1
ATOM 734 O O . ILE A 1 93 ? -7.755 4.259 10.359 1.00 79.12 93 ILE A O 1
ATOM 738 N N . ALA A 1 94 ? -6.123 5.721 10.862 1.00 78.12 94 ALA A N 1
ATOM 739 C CA . ALA A 1 94 ? -6.364 5.711 12.305 1.00 78.12 94 ALA A CA 1
ATOM 740 C C . ALA A 1 94 ? -7.804 6.137 12.641 1.00 78.12 94 ALA A C 1
ATOM 742 O O . ALA A 1 94 ? -8.499 5.453 13.391 1.00 78.12 94 ALA A O 1
ATOM 743 N N . HIS A 1 95 ? -8.283 7.213 12.009 1.00 78.25 95 HIS A N 1
ATOM 744 C CA . HIS A 1 95 ? -9.635 7.728 12.216 1.00 78.25 95 HIS A CA 1
ATOM 745 C C . HIS A 1 95 ? -10.722 6.735 11.787 1.00 78.25 95 HIS A C 1
ATOM 747 O O . HIS A 1 95 ? -11.666 6.471 12.533 1.00 78.25 95 HIS A O 1
ATOM 753 N N . VAL A 1 96 ? -10.592 6.167 10.585 1.00 75.62 96 VAL A N 1
ATOM 754 C CA . VAL A 1 96 ? -11.551 5.181 10.069 1.00 75.62 96 VAL A CA 1
ATOM 755 C C . VAL A 1 96 ? -11.474 3.874 10.855 1.00 75.62 96 VAL A C 1
ATOM 757 O O . VAL A 1 96 ? -12.510 3.245 11.089 1.00 75.62 96 VAL A O 1
ATOM 760 N N . PHE A 1 97 ? -10.277 3.493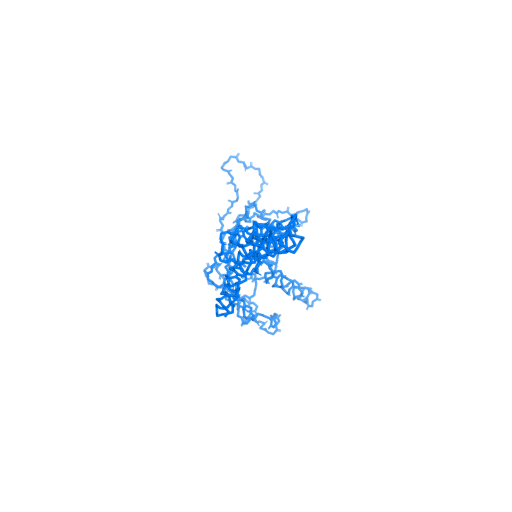 11.316 1.00 77.75 97 PHE A N 1
ATOM 761 C CA . PHE A 1 97 ? -10.104 2.337 12.182 1.00 77.75 97 PHE A CA 1
ATOM 762 C C . PHE A 1 97 ? -10.919 2.489 13.471 1.00 77.75 97 PHE A C 1
ATOM 764 O O . PHE A 1 97 ? -11.774 1.652 13.768 1.00 77.75 97 PHE A O 1
ATOM 771 N N . GLN A 1 98 ? -10.682 3.594 14.187 1.00 76.44 98 GLN A N 1
ATOM 772 C CA . GLN A 1 98 ? -11.316 3.904 15.466 1.00 76.44 98 GLN A CA 1
ATOM 773 C C . GLN A 1 98 ? -12.836 3.969 15.347 1.00 76.44 98 GLN A C 1
ATOM 775 O O . GLN A 1 98 ? -13.534 3.347 16.140 1.00 76.44 98 GLN A O 1
ATOM 780 N N . LYS A 1 99 ? -13.346 4.739 14.381 1.00 72.44 99 LYS A N 1
ATOM 781 C CA . LYS A 1 99 ? -14.781 5.022 14.322 1.00 72.44 99 LYS A CA 1
ATOM 782 C C . LYS A 1 99 ? -15.617 3.874 13.771 1.00 72.44 99 LYS A C 1
ATOM 784 O O . LYS A 1 99 ? -16.799 3.801 14.089 1.00 72.44 99 LYS A O 1
ATOM 789 N N . TYR A 1 100 ? -15.047 3.018 12.921 1.00 73.31 100 TYR A N 1
ATOM 790 C CA . TYR A 1 100 ? -15.855 2.096 12.117 1.00 73.31 100 TYR A CA 1
ATOM 791 C C . TYR A 1 100 ? -15.323 0.673 12.154 1.00 73.31 100 TYR A C 1
ATOM 793 O O . TYR A 1 100 ? -15.992 -0.226 12.654 1.00 73.31 100 TYR A O 1
ATOM 801 N N . ILE A 1 101 ? -14.107 0.473 11.652 1.00 74.00 101 ILE A N 1
ATOM 802 C CA . ILE A 1 101 ? -13.528 -0.853 11.400 1.00 74.00 101 ILE A CA 1
ATOM 803 C C . ILE A 1 101 ? -13.437 -1.681 12.687 1.00 74.00 101 ILE A C 1
ATOM 805 O O . ILE A 1 101 ? -13.754 -2.870 12.664 1.00 74.00 101 ILE A O 1
ATOM 809 N N . ARG A 1 102 ? -13.085 -1.060 13.823 1.00 75.12 102 ARG A N 1
ATOM 810 C CA . ARG A 1 102 ? -13.040 -1.733 15.132 1.00 75.12 102 ARG A CA 1
ATOM 811 C C . ARG A 1 102 ? -14.387 -2.357 15.525 1.00 75.12 102 ARG A C 1
ATOM 813 O O . ARG A 1 102 ? -14.411 -3.387 16.188 1.00 75.12 102 ARG A O 1
ATOM 820 N N . HIS A 1 103 ? -15.503 -1.770 15.103 1.00 76.25 103 HIS A N 1
ATOM 821 C CA . HIS A 1 103 ? -16.844 -2.237 15.460 1.00 76.25 103 HIS A CA 1
ATOM 822 C C . HIS A 1 103 ? -17.417 -3.261 14.472 1.00 76.25 103 HIS A C 1
ATOM 824 O O . HIS A 1 103 ? -18.426 -3.896 14.777 1.00 76.25 103 HIS A O 1
ATOM 830 N N . TYR A 1 104 ? -16.789 -3.464 13.308 1.00 74.69 104 TYR A N 1
ATOM 831 C CA . TYR A 1 104 ? -17.307 -4.367 12.272 1.00 74.69 104 TYR A CA 1
ATOM 832 C C . TYR A 1 104 ? -17.512 -5.807 12.761 1.00 74.69 104 TYR A C 1
ATOM 834 O O . TYR A 1 104 ? -18.563 -6.368 12.461 1.00 74.69 104 TYR A O 1
ATOM 842 N N . PRO A 1 105 ? -16.610 -6.418 13.552 1.00 76.25 105 PRO A N 1
ATOM 843 C CA . PRO A 1 105 ? -16.838 -7.779 14.040 1.00 76.25 105 PRO A CA 1
ATOM 844 C C . PRO A 1 105 ? -18.067 -7.925 14.944 1.00 76.25 105 PRO A C 1
ATOM 846 O O . PRO A 1 105 ? -18.745 -8.949 14.903 1.00 76.25 105 PRO A O 1
ATOM 849 N N . GLU A 1 106 ? -18.376 -6.917 15.761 1.00 76.56 106 GLU A N 1
ATOM 850 C CA . GLU A 1 106 ? -19.576 -6.929 16.605 1.00 76.56 106 GLU A CA 1
ATOM 851 C C . GLU A 1 106 ? -20.835 -6.618 15.794 1.00 76.56 106 GLU A C 1
ATOM 853 O O . GLU A 1 106 ? -21.864 -7.274 15.970 1.00 76.56 106 GLU A O 1
ATOM 858 N N . ALA A 1 107 ? -20.740 -5.660 14.869 1.00 73.44 107 ALA A N 1
ATOM 859 C CA . ALA A 1 107 ? -21.821 -5.315 13.957 1.00 73.44 107 ALA A CA 1
ATOM 860 C C . ALA A 1 107 ? -22.199 -6.497 13.049 1.00 73.44 107 ALA A C 1
ATOM 862 O O . ALA A 1 107 ? -23.382 -6.719 12.841 1.00 73.44 107 ALA A O 1
ATOM 863 N N . MET A 1 108 ? -21.244 -7.317 12.596 1.00 75.31 108 MET A N 1
ATOM 864 C CA . MET A 1 108 ? -21.525 -8.498 11.762 1.00 75.31 108 MET A CA 1
ATOM 865 C C . MET A 1 108 ? -22.302 -9.569 12.524 1.00 75.31 108 MET A C 1
ATOM 867 O O . MET A 1 108 ? -23.101 -10.290 11.937 1.00 75.31 108 MET A O 1
ATOM 871 N N . LYS A 1 109 ? -22.087 -9.664 13.841 1.00 73.62 109 LYS A N 1
ATOM 872 C CA . LYS A 1 109 ? -22.819 -10.598 14.702 1.00 73.62 109 LYS A CA 1
ATOM 873 C C . LYS A 1 109 ? -24.234 -10.114 15.014 1.00 73.62 109 LYS A C 1
ATOM 875 O O . LYS A 1 109 ? -25.135 -10.937 15.108 1.00 73.62 109 LYS A O 1
ATOM 880 N N . LYS A 1 110 ? -24.412 -8.808 15.238 1.00 75.62 110 LYS A N 1
ATOM 881 C CA . LYS A 1 110 ? -25.674 -8.238 15.743 1.00 75.62 110 LYS A CA 1
ATOM 882 C C . LYS A 1 110 ? -26.584 -7.668 14.650 1.00 75.62 110 LYS A C 1
ATOM 884 O O . LYS A 1 110 ? -27.793 -7.780 14.779 1.00 75.62 110 LYS A O 1
ATOM 889 N N . TYR A 1 111 ? -26.006 -7.056 13.618 1.00 75.00 111 TYR A N 1
ATOM 890 C CA . TYR A 1 111 ? -26.694 -6.291 12.568 1.00 75.00 111 TYR A CA 1
ATOM 891 C C . TYR A 1 111 ? -25.985 -6.446 11.203 1.00 75.00 111 TYR A C 1
ATOM 893 O O . TYR A 1 111 ? -25.466 -5.459 10.656 1.00 75.00 111 TYR A O 1
ATOM 901 N N . PRO A 1 112 ? -25.884 -7.674 10.656 1.00 72.75 112 PRO A N 1
ATOM 902 C CA . PRO A 1 112 ? -25.159 -7.943 9.411 1.00 72.75 112 PRO A CA 1
ATOM 903 C C . PRO A 1 112 ? -25.691 -7.141 8.215 1.00 72.75 112 PRO A C 1
ATOM 905 O O . PRO A 1 112 ? -24.921 -6.763 7.336 1.00 72.75 112 PRO A O 1
ATOM 908 N N . GLU A 1 113 ? -26.983 -6.810 8.200 1.00 73.12 113 GLU A N 1
ATOM 909 C CA . GLU A 1 113 ? -27.641 -6.007 7.165 1.00 73.12 113 GLU A CA 1
ATOM 910 C C . GLU A 1 113 ? -27.103 -4.577 7.057 1.00 73.12 113 GLU A C 1
ATOM 912 O O . GLU A 1 113 ? -27.277 -3.916 6.033 1.00 73.12 113 GLU A O 1
ATOM 917 N N . ARG A 1 114 ? -26.451 -4.086 8.114 1.00 67.62 114 ARG A N 1
ATOM 918 C CA . ARG A 1 114 ? -25.925 -2.724 8.156 1.00 67.62 114 ARG A CA 1
ATOM 919 C C . ARG A 1 114 ? -24.464 -2.645 7.689 1.00 67.62 114 ARG A C 1
ATOM 921 O O . ARG A 1 114 ? -23.967 -1.550 7.419 1.00 67.62 114 ARG A O 1
ATOM 928 N N . ILE A 1 115 ? -23.773 -3.780 7.565 1.00 70.31 115 ILE A N 1
ATOM 929 C CA . ILE A 1 115 ? -22.378 -3.814 7.119 1.00 70.31 115 ILE A CA 1
ATOM 930 C C . ILE A 1 115 ? -22.281 -3.519 5.617 1.00 70.31 115 ILE A C 1
ATOM 932 O O . ILE A 1 115 ? -23.138 -3.946 4.841 1.00 70.31 115 ILE A O 1
ATOM 936 N N . PRO A 1 116 ? -21.249 -2.771 5.175 1.00 70.62 116 PRO A N 1
ATOM 937 C CA . PRO A 1 116 ? -21.065 -2.502 3.759 1.00 70.62 116 PRO A CA 1
ATOM 938 C C . PRO A 1 116 ? -21.002 -3.807 2.960 1.00 70.62 116 PRO A C 1
ATOM 940 O O . PRO A 1 116 ? -20.228 -4.697 3.290 1.00 70.62 116 PRO A O 1
ATOM 943 N N . SER A 1 117 ? -21.726 -3.883 1.842 1.00 70.44 117 SER A N 1
ATOM 944 C CA . SER A 1 117 ? -21.751 -5.061 0.953 1.00 70.44 117 SER A CA 1
ATOM 945 C C . SER A 1 117 ? -20.401 -5.409 0.306 1.00 70.44 117 SER A C 1
ATOM 947 O O . SER A 1 117 ? -20.273 -6.412 -0.404 1.00 70.44 117 SER A O 1
ATOM 949 N N . THR A 1 118 ? -19.401 -4.552 0.497 1.00 70.06 118 THR A N 1
ATOM 950 C CA . THR A 1 118 ? -18.013 -4.761 0.093 1.00 70.06 118 THR A CA 1
ATOM 951 C C . THR A 1 118 ? -17.216 -5.573 1.115 1.00 70.06 118 THR A C 1
ATOM 953 O O . THR A 1 118 ? -16.196 -6.140 0.728 1.00 70.06 118 THR A O 1
ATOM 956 N N . VAL A 1 119 ? -17.687 -5.669 2.364 1.00 72.94 119 VAL A N 1
ATOM 957 C CA . VAL A 1 119 ? -17.133 -6.509 3.433 1.00 72.94 119 VAL A CA 1
ATOM 958 C C . VAL A 1 119 ? -17.797 -7.883 3.370 1.00 72.94 119 VAL A C 1
ATOM 960 O O . VAL A 1 119 ? -19.003 -8.011 3.553 1.00 72.94 119 VAL A O 1
ATOM 963 N N . GLU A 1 120 ? -17.004 -8.916 3.115 1.00 74.38 120 GLU A N 1
ATOM 964 C CA . GLU A 1 120 ? -17.461 -10.310 3.077 1.00 74.38 120 GLU A CA 1
ATOM 965 C C . GLU A 1 120 ? -17.386 -10.963 4.459 1.00 74.38 120 GLU A C 1
ATOM 967 O O . GLU A 1 120 ? -18.192 -11.827 4.798 1.00 74.38 120 GLU A O 1
ATOM 972 N N . PHE A 1 121 ? -16.411 -10.548 5.268 1.00 76.44 121 PHE A N 1
ATOM 973 C CA . PHE A 1 121 ? -16.147 -11.149 6.566 1.00 76.44 121 PHE A CA 1
ATOM 974 C C . PHE A 1 121 ? -15.470 -10.157 7.507 1.00 76.44 121 PHE A C 1
ATOM 976 O O . PHE A 1 121 ? -14.552 -9.444 7.101 1.00 76.44 121 PHE A O 1
ATOM 983 N N . ALA A 1 122 ? -15.887 -10.151 8.775 1.00 76.25 122 ALA A N 1
ATOM 984 C CA . ALA A 1 122 ? -15.244 -9.399 9.845 1.00 76.25 122 ALA A CA 1
ATOM 985 C C . ALA A 1 122 ? -15.208 -10.235 11.133 1.00 76.25 122 ALA A C 1
ATOM 987 O O . ALA A 1 122 ? -16.253 -10.656 11.632 1.00 76.25 122 ALA A O 1
ATOM 988 N N . LYS A 1 123 ? -14.015 -10.460 11.696 1.00 79.50 123 LYS A N 1
ATOM 989 C CA . LYS A 1 123 ? -13.831 -11.209 12.951 1.00 79.50 123 LYS A CA 1
ATOM 990 C C . LYS A 1 123 ? -12.802 -10.528 13.848 1.00 79.50 123 LYS A C 1
ATOM 992 O O . LYS A 1 123 ? -11.800 -10.019 13.355 1.00 79.50 123 LYS A O 1
ATOM 997 N N . ALA A 1 124 ? -13.062 -10.540 15.153 1.00 79.31 124 ALA A N 1
ATOM 998 C CA . ALA A 1 124 ? -12.127 -10.118 16.187 1.00 79.31 124 ALA A CA 1
ATOM 999 C C . ALA A 1 124 ? -11.695 -11.340 17.006 1.00 79.31 124 ALA A C 1
ATOM 1001 O O . ALA A 1 124 ? -12.554 -12.027 17.563 1.00 79.31 124 ALA A O 1
ATOM 1002 N N . GLU A 1 125 ? -10.389 -11.593 17.072 1.00 77.56 125 GLU A N 1
ATOM 1003 C CA . GLU A 1 125 ? -9.752 -12.611 17.921 1.00 77.56 125 GLU A CA 1
ATOM 1004 C C . GLU A 1 125 ? -8.494 -12.000 18.535 1.00 77.56 125 GLU A C 1
ATOM 1006 O O . GLU A 1 125 ? -7.677 -11.459 17.799 1.00 77.56 125 GLU A O 1
ATOM 1011 N N . ASP A 1 126 ? -8.343 -12.031 19.861 1.00 71.81 126 ASP A N 1
ATOM 1012 C CA . ASP A 1 126 ? -7.143 -11.538 20.562 1.00 71.81 126 ASP A CA 1
ATOM 1013 C C . ASP A 1 126 ? -6.680 -10.128 20.127 1.00 71.81 126 ASP A C 1
ATOM 1015 O O . ASP A 1 126 ? -5.495 -9.862 19.934 1.00 71.81 126 ASP A O 1
ATOM 1019 N N . ASN A 1 127 ? -7.635 -9.205 19.942 1.00 68.31 127 ASN A N 1
ATOM 1020 C CA . ASN A 1 127 ? -7.427 -7.839 19.419 1.00 68.31 127 ASN A CA 1
ATOM 1021 C C . ASN A 1 127 ? -6.890 -7.754 17.970 1.00 68.31 127 ASN A C 1
ATOM 1023 O O . ASN A 1 127 ? -6.523 -6.684 17.474 1.00 68.31 127 ASN A O 1
ATOM 1027 N N . ILE A 1 128 ? -6.909 -8.862 17.237 1.00 70.56 128 ILE A N 1
ATOM 1028 C CA . ILE A 1 128 ? -6.694 -8.925 15.794 1.00 70.56 128 ILE A CA 1
ATOM 1029 C C . ILE A 1 128 ? -8.055 -8.802 15.102 1.00 70.56 128 ILE A C 1
ATOM 1031 O O . ILE A 1 128 ? -8.946 -9.624 15.306 1.00 70.56 128 ILE A O 1
ATOM 1035 N N . TYR A 1 129 ? -8.211 -7.773 14.271 1.00 73.06 129 TYR A N 1
ATOM 1036 C CA . TYR A 1 129 ? -9.414 -7.487 13.493 1.00 73.06 129 TYR A CA 1
ATOM 1037 C C . TYR A 1 129 ? -9.182 -7.917 12.039 1.00 73.06 129 TYR A C 1
ATOM 1039 O O . TYR A 1 129 ? -8.543 -7.223 11.245 1.00 73.06 129 TYR A O 1
ATOM 1047 N N . ASN A 1 130 ? -9.699 -9.084 11.676 1.00 72.88 130 ASN A N 1
ATOM 1048 C CA . ASN A 1 130 ? -9.613 -9.621 10.320 1.00 72.88 130 ASN A CA 1
ATOM 1049 C C . ASN A 1 130 ? -10.796 -9.111 9.496 1.00 72.88 130 ASN A C 1
ATOM 1051 O O . ASN A 1 130 ? -11.938 -9.283 9.929 1.00 72.88 130 ASN A O 1
ATOM 1055 N N . ILE A 1 131 ? -10.541 -8.490 8.335 1.00 74.31 131 ILE A N 1
ATOM 1056 C CA . ILE A 1 131 ? -11.600 -7.936 7.480 1.00 74.31 131 ILE A CA 1
ATOM 1057 C C . ILE A 1 131 ? -11.347 -8.253 6.012 1.00 74.31 131 ILE A C 1
ATOM 1059 O O . ILE A 1 131 ? -10.481 -7.681 5.349 1.00 74.31 131 ILE A O 1
ATOM 1063 N N . ILE A 1 132 ? -12.181 -9.127 5.471 1.00 74.31 132 ILE A N 1
ATOM 1064 C CA . ILE A 1 132 ? -12.099 -9.524 4.073 1.00 74.31 132 ILE A CA 1
ATOM 1065 C C . ILE A 1 132 ? -13.031 -8.621 3.277 1.00 74.31 132 ILE A C 1
ATOM 1067 O O . ILE A 1 132 ? -14.243 -8.621 3.493 1.00 74.31 132 ILE A O 1
ATOM 1071 N N . TYR A 1 133 ? -12.454 -7.840 2.367 1.00 72.38 133 TYR A N 1
ATOM 1072 C CA . TYR A 1 133 ? -13.198 -7.147 1.323 1.00 72.38 133 TYR A CA 1
ATOM 1073 C C . TYR A 1 133 ? -13.137 -7.964 0.037 1.00 72.38 133 TYR A C 1
ATOM 1075 O O . TYR A 1 133 ? -12.123 -8.620 -0.211 1.00 72.38 133 TYR A O 1
ATOM 1083 N N . LYS A 1 134 ? -14.173 -7.871 -0.807 1.00 69.06 134 LYS A N 1
ATOM 1084 C CA . LYS A 1 134 ? -14.256 -8.565 -2.109 1.00 69.06 134 LYS A CA 1
ATOM 1085 C C . LYS A 1 134 ? -12.912 -8.563 -2.852 1.00 69.06 134 LYS A C 1
ATOM 1087 O O . LYS A 1 134 ? -12.466 -7.526 -3.345 1.00 69.06 134 LYS A O 1
ATOM 1092 N N . GLY A 1 135 ? -12.248 -9.720 -2.898 1.00 65.75 135 GLY A N 1
ATOM 1093 C CA . GLY A 1 135 ? -10.977 -9.936 -3.609 1.00 65.75 135 GLY A CA 1
ATOM 1094 C C . GLY A 1 135 ? -9.732 -9.228 -3.045 1.00 65.75 135 GLY A C 1
ATOM 1095 O O . GLY A 1 135 ? -8.673 -9.280 -3.672 1.00 65.75 135 GLY A O 1
ATOM 1096 N N . THR A 1 136 ? -9.821 -8.566 -1.889 1.00 69.12 136 THR A N 1
ATOM 1097 C CA . THR A 1 136 ? -8.712 -7.836 -1.254 1.00 69.12 136 THR A CA 1
ATOM 1098 C C . THR A 1 136 ? -8.724 -8.099 0.249 1.00 69.12 136 THR A C 1
ATOM 1100 O O . THR A 1 136 ? -9.303 -7.367 1.044 1.00 69.12 136 THR A O 1
ATOM 1103 N N . GLU A 1 137 ? -8.118 -9.207 0.654 1.00 77.44 137 GLU A N 1
ATOM 1104 C CA . GLU A 1 137 ? -8.027 -9.579 2.061 1.00 77.44 137 GLU A CA 1
ATOM 1105 C C . GLU A 1 137 ? -7.161 -8.567 2.831 1.00 77.44 137 GLU A C 1
ATOM 1107 O O . GLU A 1 137 ? -5.972 -8.389 2.526 1.00 77.44 137 GLU A O 1
ATOM 1112 N N . TYR A 1 138 ? -7.752 -7.922 3.841 1.00 79.56 138 TYR A N 1
ATOM 1113 C CA . TYR A 1 138 ? -7.061 -7.030 4.765 1.00 79.56 138 TYR A CA 1
ATOM 1114 C C . TYR A 1 138 ? -7.135 -7.560 6.197 1.00 79.56 138 TYR A C 1
ATOM 1116 O O . TYR A 1 138 ? -8.162 -8.028 6.679 1.00 79.56 138 TYR A O 1
ATOM 1124 N N . ILE A 1 139 ? -6.032 -7.441 6.923 1.00 79.50 139 ILE A N 1
ATOM 1125 C CA . ILE A 1 139 ? -6.000 -7.757 8.351 1.00 79.50 139 ILE A CA 1
ATOM 1126 C C . ILE A 1 139 ? -5.502 -6.523 9.084 1.00 79.50 139 ILE A C 1
ATOM 1128 O O . I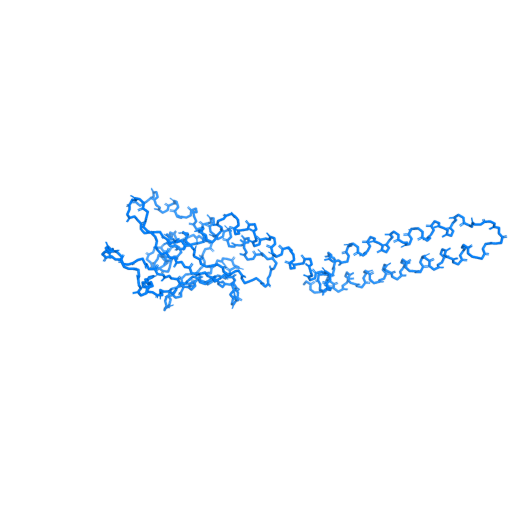LE A 1 139 ? -4.425 -6.012 8.778 1.00 79.50 139 ILE A O 1
ATOM 1132 N N . PHE A 1 140 ? -6.287 -6.049 10.045 1.00 82.12 140 PHE A N 1
ATOM 1133 C CA . PHE A 1 140 ? -5.943 -4.947 10.929 1.00 82.12 140 PHE A CA 1
ATOM 1134 C C . PHE A 1 140 ? -5.630 -5.522 12.306 1.00 82.12 140 PHE A C 1
ATOM 1136 O O . PHE A 1 140 ? -6.510 -5.998 13.013 1.00 82.12 140 PHE A O 1
ATOM 1143 N N . ARG A 1 141 ? -4.368 -5.488 12.717 1.00 80.00 141 ARG A N 1
ATOM 1144 C CA . ARG A 1 141 ? -3.982 -5.897 14.066 1.00 80.00 141 ARG A CA 1
ATOM 1145 C C . ARG A 1 141 ? -3.858 -4.661 14.934 1.00 80.00 141 ARG A C 1
ATOM 1147 O O . ARG A 1 141 ? -3.038 -3.795 14.640 1.00 80.00 141 ARG A O 1
ATOM 1154 N N . PHE A 1 142 ? -4.660 -4.601 15.988 1.00 81.50 142 PHE A N 1
ATOM 1155 C CA . PHE A 1 142 ? -4.602 -3.528 16.965 1.00 81.50 142 PHE A CA 1
ATOM 1156 C C . PHE A 1 142 ? -4.065 -4.081 18.278 1.00 81.50 142 PHE A C 1
ATOM 1158 O O . PHE A 1 142 ? -4.615 -5.023 18.835 1.00 81.50 142 PHE A O 1
ATOM 1165 N N . GLN A 1 143 ? -2.988 -3.496 18.777 1.00 82.06 143 GLN A N 1
ATOM 1166 C CA . GLN A 1 143 ? -2.407 -3.872 20.057 1.00 82.06 143 GLN A CA 1
ATOM 1167 C C . GLN A 1 143 ? -2.388 -2.649 20.963 1.00 82.06 143 GLN A C 1
ATOM 1169 O O . GLN A 1 143 ? -1.762 -1.651 20.619 1.00 82.06 143 GLN A O 1
ATOM 1174 N N . ASP A 1 144 ? -3.058 -2.728 22.110 1.00 77.38 144 ASP A N 1
ATOM 1175 C CA . ASP A 1 144 ? -2.928 -1.716 23.157 1.00 77.38 144 ASP A CA 1
ATOM 1176 C C . ASP A 1 144 ? -1.534 -1.851 23.790 1.00 77.38 144 ASP A C 1
ATOM 1178 O O . ASP A 1 144 ? -1.130 -2.942 24.199 1.00 77.38 144 ASP A O 1
ATOM 1182 N N . LEU A 1 145 ? -0.766 -0.763 23.784 1.00 79.56 145 LEU A N 1
ATOM 1183 C CA . LEU A 1 145 ? 0.582 -0.696 24.353 1.00 79.56 145 LEU A CA 1
ATOM 1184 C C . LEU A 1 145 ? 0.568 -0.115 25.775 1.00 79.56 145 LEU A C 1
ATOM 1186 O O . LEU A 1 145 ? 1.629 0.007 26.387 1.00 79.56 145 LEU A O 1
ATOM 1190 N N . GLY A 1 146 ? -0.609 0.233 26.303 1.00 70.25 146 GLY A N 1
ATOM 1191 C CA . GLY A 1 146 ? -0.759 0.853 27.609 1.00 70.25 146 GLY A CA 1
ATOM 1192 C C . GLY A 1 146 ? -0.512 2.369 27.586 1.00 70.25 146 GLY A C 1
ATOM 1193 O O . GLY A 1 146 ? -0.547 3.004 26.528 1.00 70.25 146 GLY A O 1
ATOM 1194 N N . PRO A 1 147 ? -0.317 2.991 28.758 1.00 72.12 147 PRO A N 1
ATOM 1195 C CA . PRO A 1 147 ? -0.203 4.441 28.881 1.00 72.12 147 PRO A CA 1
ATOM 1196 C C . PRO A 1 147 ? 1.084 4.992 28.238 1.00 72.12 147 PRO A C 1
ATOM 1198 O O . PRO A 1 147 ? 2.150 4.388 28.315 1.00 72.12 147 PRO A O 1
ATOM 1201 N N . ALA A 1 148 ? 0.995 6.174 27.621 1.00 62.66 148 ALA A N 1
ATOM 1202 C CA . ALA A 1 148 ? 2.064 6.822 26.855 1.00 62.66 148 ALA A CA 1
ATOM 1203 C C . ALA A 1 148 ? 3.163 7.488 27.702 1.00 62.66 148 ALA A C 1
ATOM 1205 O O . ALA A 1 148 ? 4.032 8.159 27.145 1.00 62.66 148 ALA A O 1
ATOM 1206 N N . ILE A 1 149 ? 3.112 7.362 29.028 1.00 60.91 149 ILE A N 1
ATOM 1207 C CA . ILE A 1 149 ? 3.928 8.170 29.938 1.00 60.91 149 ILE A CA 1
ATOM 1208 C C . ILE A 1 149 ? 5.396 7.720 29.866 1.00 60.91 149 ILE A C 1
ATOM 1210 O O . ILE A 1 149 ? 5.714 6.550 30.083 1.00 60.91 149 ILE A O 1
ATOM 1214 N N . LYS A 1 150 ? 6.307 8.663 29.600 1.00 53.78 150 LYS A N 1
ATOM 1215 C CA . LYS A 1 150 ? 7.732 8.500 29.921 1.00 53.78 150 LYS A CA 1
ATOM 1216 C C . LYS A 1 150 ? 7.898 8.687 31.435 1.00 53.78 150 LYS A C 1
ATOM 1218 O O . LYS A 1 150 ? 7.314 9.634 31.947 1.00 53.78 150 LYS A O 1
ATOM 1223 N N . PRO A 1 151 ? 8.720 7.892 32.141 1.00 48.06 151 PRO A N 1
ATOM 1224 C CA . PRO A 1 151 ? 8.785 7.873 33.610 1.00 48.06 151 PRO A CA 1
ATOM 1225 C C . PRO A 1 151 ? 8.938 9.229 34.337 1.00 48.06 151 PRO A C 1
ATOM 1227 O O . PRO A 1 151 ? 8.695 9.281 35.535 1.00 48.06 151 PRO A O 1
ATOM 1230 N N . ASN A 1 152 ? 9.322 10.310 33.646 1.00 52.28 152 ASN A N 1
ATOM 1231 C CA . ASN A 1 152 ? 9.691 11.598 34.239 1.00 52.28 152 ASN A CA 1
ATOM 1232 C C . ASN A 1 152 ? 8.776 12.786 33.870 1.00 52.28 152 ASN A C 1
ATOM 1234 O O . ASN A 1 152 ? 9.071 13.907 34.269 1.00 52.28 152 ASN A O 1
ATOM 1238 N N . GLU A 1 153 ? 7.691 12.587 33.116 1.00 51.72 153 GLU A N 1
ATOM 1239 C CA . GLU A 1 153 ? 6.786 13.672 32.699 1.00 51.72 153 GLU A CA 1
ATOM 1240 C C . GLU A 1 153 ? 5.357 13.351 33.142 1.00 51.72 153 GLU A C 1
ATOM 1242 O O . GLU A 1 153 ? 4.561 12.791 32.391 1.00 51.72 153 GLU A O 1
ATOM 1247 N N . GLN A 1 154 ? 5.030 13.684 34.388 1.00 53.59 154 GLN A N 1
ATOM 1248 C CA . GLN A 1 154 ? 3.659 13.631 34.884 1.00 53.59 154 GLN A CA 1
ATOM 1249 C C . GLN A 1 154 ? 3.198 15.047 35.230 1.00 53.59 154 GLN A C 1
ATOM 1251 O O . GLN A 1 154 ? 3.751 15.663 36.138 1.00 53.59 154 GLN A O 1
ATOM 1256 N N . PRO A 1 155 ? 2.166 15.550 34.539 1.00 49.72 155 PRO A N 1
ATOM 1257 C CA . PRO A 1 155 ? 1.256 16.508 35.142 1.00 49.72 155 PRO A CA 1
ATOM 1258 C C . PRO A 1 155 ? -0.189 15.987 35.070 1.00 49.72 155 PRO A C 1
ATOM 1260 O O . PRO A 1 155 ? -0.668 15.609 34.004 1.00 49.72 155 PRO A O 1
ATOM 1263 N N . ASP A 1 156 ? -0.854 15.942 36.227 1.00 52.94 156 ASP A N 1
ATOM 1264 C CA . ASP A 1 156 ? -2.287 16.200 36.468 1.00 52.94 156 ASP A CA 1
ATOM 1265 C C . ASP A 1 156 ? -3.356 15.714 35.460 1.00 52.94 156 ASP A C 1
ATOM 1267 O O . ASP A 1 156 ? -4.423 16.315 35.338 1.00 52.94 156 ASP A O 1
ATOM 1271 N N . LEU A 1 157 ? -3.148 14.596 34.761 1.00 54.75 157 LEU A N 1
ATOM 1272 C CA . LEU A 1 157 ? -4.192 13.947 33.960 1.00 54.75 157 LEU A CA 1
ATOM 1273 C C . LEU A 1 157 ? -4.736 12.715 34.697 1.00 54.75 157 LEU A C 1
ATOM 1275 O O . LEU A 1 157 ? -4.036 11.720 34.868 1.00 54.75 157 LEU A O 1
ATOM 1279 N N . LEU A 1 158 ? -6.022 12.764 35.076 1.00 53.88 158 LEU A N 1
ATOM 1280 C CA . LEU A 1 158 ? -6.791 11.664 35.694 1.00 53.88 158 LEU A CA 1
ATOM 1281 C C . LEU A 1 158 ? -6.812 10.374 34.848 1.00 53.88 158 LEU A C 1
ATOM 1283 O O . LEU A 1 158 ? -7.172 9.308 35.345 1.00 53.88 158 LEU A O 1
ATOM 1287 N N . THR A 1 1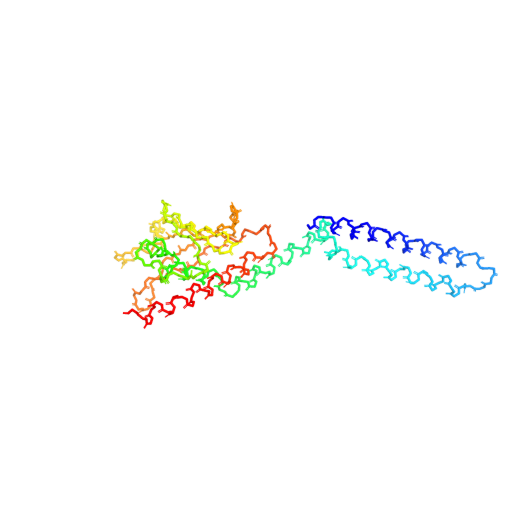59 ? -6.446 10.443 33.566 1.00 57.22 159 THR A N 1
ATOM 1288 C CA . THR A 1 159 ? -6.265 9.271 32.703 1.00 57.22 159 THR A CA 1
ATOM 1289 C C . THR A 1 159 ? -5.127 9.543 31.718 1.00 57.22 159 THR A C 1
ATOM 1291 O O . THR A 1 159 ? -5.224 10.486 30.932 1.00 57.22 159 THR A O 1
ATOM 1294 N N . PRO A 1 160 ? -4.031 8.767 31.744 1.00 58.78 160 PRO A N 1
ATOM 1295 C CA . PRO A 1 160 ? -2.918 8.995 30.835 1.00 58.78 160 PRO A CA 1
ATOM 1296 C C . PRO A 1 160 ? -3.301 8.662 29.386 1.00 58.78 160 PRO A C 1
ATOM 1298 O O . PRO A 1 160 ? -4.035 7.693 29.165 1.00 58.78 160 PRO A O 1
ATOM 1301 N N . PRO A 1 161 ? -2.780 9.415 28.398 1.00 64.19 161 PRO A N 1
ATOM 1302 C CA . PRO A 1 161 ? -3.006 9.120 26.988 1.00 64.19 161 PRO A CA 1
ATOM 1303 C C . PRO A 1 161 ? -2.537 7.699 26.681 1.00 64.19 161 PRO A C 1
ATOM 1305 O O . PRO A 1 161 ? -1.455 7.296 27.109 1.00 64.19 161 PRO A O 1
ATOM 1308 N N . LYS A 1 162 ? -3.344 6.913 25.972 1.00 79.12 162 LYS A N 1
ATOM 1309 C CA . LYS A 1 162 ? -2.994 5.534 25.613 1.00 79.12 162 LYS A CA 1
ATOM 1310 C C . LYS A 1 162 ? -2.141 5.491 24.355 1.00 79.12 162 LYS A C 1
ATOM 1312 O O . LYS A 1 162 ? -2.256 6.343 23.476 1.00 79.12 162 LYS A O 1
ATOM 1317 N N . ARG A 1 163 ? -1.300 4.467 24.240 1.00 81.19 163 ARG A N 1
ATOM 1318 C CA . ARG A 1 163 ? -0.603 4.125 22.998 1.00 81.19 163 ARG A CA 1
ATOM 1319 C C . ARG A 1 163 ? -1.151 2.828 22.460 1.00 81.19 163 ARG A C 1
ATOM 1321 O O . ARG A 1 163 ? -1.466 1.909 23.203 1.00 81.19 163 ARG A O 1
ATOM 1328 N N . ALA A 1 164 ? -1.209 2.741 21.148 1.00 81.75 164 ALA A N 1
ATOM 1329 C CA . ALA A 1 164 ? -1.573 1.525 20.463 1.00 81.75 164 ALA A CA 1
ATOM 1330 C C . ALA A 1 164 ? -0.671 1.322 19.259 1.00 81.75 164 ALA A C 1
ATOM 1332 O O . ALA A 1 164 ? -0.094 2.262 18.718 1.00 81.75 164 ALA A O 1
ATOM 1333 N N . ARG A 1 165 ? -0.565 0.082 18.811 1.00 85.50 165 ARG A N 1
ATOM 1334 C CA . ARG A 1 165 ? 0.049 -0.272 17.542 1.00 85.50 165 ARG A CA 1
ATOM 1335 C C . ARG A 1 165 ? -1.039 -0.737 16.599 1.00 85.50 165 ARG A C 1
ATOM 1337 O O . ARG A 1 165 ? -1.826 -1.613 16.952 1.00 85.50 165 ARG A O 1
ATOM 1344 N N . LEU A 1 166 ? -1.071 -0.159 15.407 1.00 86.56 166 LEU A N 1
ATOM 1345 C CA . LEU A 1 166 ? -1.945 -0.580 14.329 1.00 86.56 166 LEU A CA 1
ATOM 1346 C C . LEU A 1 166 ? -1.089 -1.097 13.177 1.00 86.56 166 LEU A C 1
ATOM 1348 O O . LEU A 1 166 ? -0.364 -0.347 12.522 1.00 86.56 166 LEU A O 1
ATOM 1352 N N . GLU A 1 167 ? -1.192 -2.397 12.934 1.00 87.12 167 GLU A N 1
ATOM 1353 C CA . GLU A 1 167 ? -0.559 -3.057 11.802 1.00 87.12 167 GLU A CA 1
ATOM 1354 C C . GLU A 1 167 ? -1.618 -3.398 10.759 1.00 87.12 167 GLU A C 1
ATOM 1356 O O . GLU A 1 167 ? -2.689 -3.912 11.081 1.00 87.12 167 GLU A O 1
ATOM 1361 N N . VAL A 1 168 ? -1.307 -3.148 9.493 1.00 86.19 168 VAL A N 1
ATOM 1362 C CA . VAL A 1 168 ? -2.153 -3.551 8.371 1.00 86.19 168 VAL A CA 1
ATOM 1363 C C . VAL A 1 168 ? -1.409 -4.594 7.569 1.00 86.19 168 VAL A C 1
ATOM 1365 O O . VAL A 1 168 ? -0.288 -4.349 7.120 1.00 86.19 168 VAL A O 1
ATOM 1368 N N . PHE A 1 169 ? -2.055 -5.722 7.317 1.00 83.00 169 PHE A N 1
ATOM 1369 C CA . PHE A 1 169 ? -1.589 -6.740 6.394 1.00 83.00 169 PHE A CA 1
ATOM 1370 C C . PHE A 1 169 ? -2.512 -6.804 5.183 1.00 83.00 169 PHE A C 1
ATOM 1372 O O . PHE A 1 169 ? -3.714 -6.564 5.282 1.00 83.00 169 PHE A O 1
ATOM 1379 N N . LYS A 1 170 ? -1.927 -7.147 4.037 1.00 82.88 170 LYS A N 1
ATOM 1380 C CA . LYS A 1 170 ? -2.649 -7.473 2.808 1.00 82.88 170 LYS A CA 1
ATOM 1381 C C . LYS A 1 170 ? -2.086 -8.770 2.252 1.00 82.88 170 LYS A C 1
ATOM 1383 O O . LYS A 1 170 ? -0.871 -8.838 2.014 1.00 82.88 170 LYS A O 1
ATOM 1388 N N . ASN A 1 171 ? -2.954 -9.757 2.029 1.00 80.25 171 ASN A N 1
ATOM 1389 C CA . ASN A 1 171 ? -2.593 -11.093 1.539 1.00 80.25 171 ASN A CA 1
ATOM 1390 C C . ASN A 1 171 ? -1.434 -11.705 2.360 1.00 80.25 171 ASN A C 1
ATOM 1392 O O . ASN A 1 171 ? -0.375 -12.032 1.819 1.00 80.25 171 ASN A O 1
ATOM 1396 N N . GLY A 1 172 ? -1.572 -11.715 3.690 1.00 76.25 172 GLY A N 1
ATOM 1397 C CA . GLY A 1 172 ? -0.583 -12.277 4.623 1.00 76.25 172 GLY A CA 1
ATOM 1398 C C . GLY A 1 172 ? 0.723 -11.488 4.810 1.00 76.25 172 GLY A C 1
ATOM 1399 O O . GLY A 1 172 ? 1.550 -11.867 5.635 1.00 76.25 172 GLY A O 1
ATOM 1400 N N . ARG A 1 173 ? 0.942 -10.374 4.093 1.00 81.12 173 ARG A N 1
ATOM 1401 C CA . ARG A 1 173 ? 2.160 -9.549 4.233 1.00 81.12 173 ARG A CA 1
ATOM 1402 C C . ARG A 1 173 ? 1.863 -8.224 4.917 1.00 81.12 173 ARG A C 1
ATOM 1404 O O . ARG A 1 173 ? 0.920 -7.538 4.523 1.00 81.12 173 ARG A O 1
ATOM 1411 N N . LYS A 1 174 ? 2.699 -7.838 5.886 1.00 83.75 174 LYS A N 1
ATOM 1412 C CA . LYS A 1 174 ? 2.598 -6.543 6.576 1.00 83.75 174 LYS A CA 1
ATOM 1413 C C . LYS A 1 174 ? 2.851 -5.409 5.581 1.00 83.75 174 LYS A C 1
ATOM 1415 O O . LYS A 1 174 ? 3.821 -5.460 4.831 1.00 83.75 174 LYS A O 1
ATOM 1420 N N . ARG A 1 175 ? 1.954 -4.426 5.564 1.00 84.56 175 ARG A N 1
ATOM 1421 C CA . ARG A 1 175 ? 1.949 -3.271 4.652 1.00 84.56 175 ARG A CA 1
ATOM 1422 C C . ARG A 1 175 ? 2.119 -1.939 5.351 1.00 84.56 175 ARG A C 1
ATOM 1424 O O . ARG A 1 175 ? 2.760 -1.034 4.826 1.00 84.56 175 ARG A O 1
ATOM 1431 N N . LEU A 1 176 ? 1.553 -1.835 6.540 1.00 86.12 176 LEU A N 1
ATOM 1432 C CA . LEU A 1 176 ? 1.659 -0.664 7.385 1.00 86.12 176 LEU A CA 1
ATOM 1433 C C . LEU A 1 176 ? 1.927 -1.132 8.801 1.00 86.12 176 LEU A C 1
ATOM 1435 O O . LEU A 1 176 ? 1.343 -2.113 9.257 1.00 86.12 176 LEU A O 1
ATOM 1439 N N . ASP A 1 177 ? 2.795 -0.411 9.475 1.00 86.69 177 ASP A N 1
ATOM 1440 C CA . ASP A 1 177 ? 3.039 -0.545 10.895 1.00 86.69 177 ASP A CA 1
ATOM 1441 C C . ASP A 1 177 ? 3.105 0.867 11.452 1.00 86.69 177 ASP A C 1
ATOM 1443 O O . ASP A 1 177 ? 3.926 1.669 11.005 1.00 86.69 177 ASP A O 1
ATOM 1447 N N . MET A 1 178 ? 2.190 1.209 12.347 1.00 87.06 178 MET A N 1
ATOM 1448 C CA . MET A 1 178 ? 2.195 2.519 12.972 1.00 87.06 178 MET A CA 1
ATOM 1449 C C . MET A 1 178 ? 1.881 2.426 14.452 1.00 87.06 178 MET A C 1
ATOM 1451 O O . MET A 1 178 ? 1.047 1.622 14.870 1.00 87.06 178 MET A O 1
ATOM 1455 N N . THR A 1 179 ? 2.523 3.283 15.239 1.00 86.06 179 THR A N 1
ATOM 1456 C CA . THR A 1 179 ? 2.053 3.576 16.591 1.00 86.06 179 THR A CA 1
ATOM 1457 C C . THR A 1 179 ? 1.096 4.749 16.553 1.00 86.06 179 THR A C 1
ATOM 1459 O O . THR A 1 179 ? 1.302 5.728 15.836 1.00 86.06 179 THR A O 1
ATOM 1462 N N . LEU A 1 180 ? 0.032 4.623 17.326 1.00 84.94 180 LEU A N 1
ATOM 1463 C CA . LEU A 1 180 ? -0.985 5.623 17.552 1.00 84.94 180 LEU A CA 1
ATOM 1464 C C . LEU A 1 180 ? -0.881 6.081 19.006 1.00 84.94 180 LEU A C 1
ATOM 1466 O O . LEU A 1 180 ? -0.667 5.256 19.895 1.00 84.94 180 LEU A O 1
ATOM 1470 N N . THR A 1 181 ? -1.101 7.365 19.238 1.00 84.25 181 THR A N 1
ATOM 1471 C CA . THR A 1 181 ? -1.244 7.940 20.573 1.00 84.25 181 THR A CA 1
ATOM 1472 C C . THR A 1 181 ? -2.619 8.575 20.671 1.00 84.25 181 THR A C 1
ATOM 1474 O O . THR A 1 181 ? -3.051 9.286 19.763 1.00 84.25 181 THR A O 1
ATOM 1477 N N . GLU A 1 182 ? -3.324 8.275 21.751 1.00 79.12 182 GLU A N 1
ATOM 1478 C CA . GLU A 1 182 ? -4.592 8.900 22.081 1.00 79.12 182 GLU A CA 1
ATOM 1479 C C . GLU A 1 182 ? -4.326 10.327 22.557 1.00 79.12 182 GLU A C 1
ATOM 1481 O O . GLU A 1 182 ? -3.585 10.567 23.506 1.00 79.12 182 GLU A O 1
ATOM 1486 N N . THR A 1 183 ? -4.919 11.284 21.866 1.00 74.06 183 THR A N 1
ATOM 1487 C CA . THR A 1 183 ? -4.914 12.699 22.215 1.00 74.06 183 THR A CA 1
ATOM 1488 C C . THR A 1 183 ? -6.341 13.133 22.479 1.00 74.06 183 THR A C 1
ATOM 1490 O O . THR A 1 183 ? -7.258 12.703 21.781 1.00 74.06 183 THR A O 1
ATOM 1493 N N . ILE A 1 184 ? -6.526 14.007 23.455 1.00 69.75 184 ILE A N 1
ATOM 1494 C CA . ILE A 1 184 ? -7.829 14.580 23.772 1.00 69.75 184 ILE A CA 1
ATOM 1495 C C . ILE A 1 184 ? -7.941 15.900 23.005 1.00 69.75 184 ILE A C 1
ATOM 1497 O O . ILE A 1 184 ? -7.037 16.733 23.084 1.00 69.75 184 ILE A O 1
ATOM 1501 N N . ASP A 1 185 ? -9.002 16.071 22.216 1.00 66.94 185 ASP A N 1
ATOM 1502 C CA . ASP A 1 185 ? -9.249 17.349 21.544 1.00 66.94 185 ASP A CA 1
ATOM 1503 C C . ASP A 1 185 ? -9.820 18.407 22.504 1.00 66.94 185 ASP A C 1
ATOM 1505 O O . ASP A 1 185 ? -10.109 18.148 23.672 1.00 66.94 185 ASP A O 1
ATOM 1509 N N . SER A 1 186 ? -10.030 19.624 21.998 1.00 65.94 186 SER A N 1
ATOM 1510 C CA . SER A 1 186 ? -10.626 20.730 22.761 1.00 65.94 186 SER A CA 1
ATOM 1511 C C . SER A 1 186 ? -12.044 20.449 23.281 1.00 65.94 186 SER A C 1
ATOM 1513 O O . SER A 1 186 ? -12.547 21.218 24.094 1.00 65.94 186 SER A O 1
ATOM 1515 N N . HIS A 1 187 ? -12.700 19.387 22.803 1.00 66.19 187 HIS A N 1
ATOM 1516 C CA . HIS A 1 187 ? -14.045 18.970 23.203 1.00 66.19 187 HIS A CA 1
ATOM 1517 C C . HIS A 1 187 ? -14.025 17.745 24.129 1.00 66.19 187 HIS A C 1
ATOM 1519 O O . HIS A 1 187 ? -15.066 17.125 24.339 1.00 66.19 187 HIS A O 1
ATOM 1525 N N . TYR A 1 188 ? -12.863 17.396 24.689 1.00 61.81 188 TYR A N 1
ATOM 1526 C CA . TYR A 1 188 ? -12.670 16.243 25.570 1.00 61.81 188 TYR A CA 1
ATOM 1527 C C . TYR A 1 188 ? -12.951 14.882 24.915 1.00 61.81 188 TYR A C 1
ATOM 1529 O O . TYR A 1 188 ? -13.174 13.888 25.609 1.00 61.81 188 TYR A O 1
ATOM 1537 N N . LEU A 1 189 ? -12.916 14.804 23.581 1.00 64.38 189 LEU A N 1
ATOM 1538 C CA . LEU A 1 189 ? -13.092 13.550 22.860 1.00 64.38 189 LEU A CA 1
ATOM 1539 C C . LEU A 1 189 ? -11.729 12.902 22.570 1.00 64.38 189 LEU A C 1
ATOM 1541 O O . LEU A 1 189 ? -10.817 13.577 22.084 1.00 64.38 189 LEU A O 1
ATOM 1545 N N . PRO A 1 190 ? -11.573 11.593 22.835 1.00 66.31 190 PRO A N 1
ATOM 1546 C CA . PRO A 1 190 ? -10.345 10.878 22.522 1.00 66.31 190 PRO A CA 1
ATOM 1547 C C . PRO A 1 190 ? -10.215 10.631 21.014 1.00 66.31 190 PRO A C 1
ATOM 1549 O O . PRO A 1 190 ? -11.073 10.003 20.381 1.00 66.31 190 PRO A O 1
ATOM 1552 N N . HIS A 1 191 ? -9.094 11.061 20.441 1.00 72.31 191 HIS A N 1
ATOM 1553 C CA . HIS A 1 191 ? -8.716 10.824 19.048 1.00 72.31 191 HIS A CA 1
ATOM 1554 C C . HIS A 1 191 ? -7.363 10.143 18.974 1.00 72.31 191 HIS A C 1
ATOM 1556 O O . HIS A 1 191 ? -6.429 10.521 19.670 1.00 72.31 191 HIS A O 1
ATOM 1562 N N . TRP A 1 192 ? -7.231 9.165 18.086 1.00 77.75 192 TRP A N 1
ATOM 1563 C CA . TRP A 1 192 ? -5.953 8.500 17.864 1.00 77.75 192 TRP A CA 1
ATOM 1564 C C . TRP A 1 192 ? -5.168 9.196 16.756 1.00 77.75 192 TRP A C 1
ATOM 1566 O O . TRP A 1 192 ? -5.621 9.294 15.610 1.00 77.75 192 TRP A O 1
ATOM 1576 N N . HIS A 1 193 ? -3.963 9.646 17.086 1.00 79.94 193 HIS A N 1
ATOM 1577 C CA . HIS A 1 193 ? -3.043 10.253 16.137 1.00 79.94 193 HIS A CA 1
ATOM 1578 C C . HIS A 1 193 ? -1.839 9.352 15.872 1.00 79.94 193 HIS A C 1
ATOM 1580 O O . HIS A 1 193 ? -1.258 8.816 16.813 1.00 79.94 193 HIS A O 1
ATOM 1586 N N . PRO A 1 194 ? -1.453 9.162 14.598 1.00 82.94 194 PRO A N 1
ATOM 1587 C CA . PRO A 1 194 ? -0.262 8.398 14.275 1.00 82.94 194 PRO A CA 1
ATOM 1588 C C . PRO A 1 194 ? 0.992 9.150 14.728 1.00 82.94 194 PRO A C 1
ATOM 1590 O O . PRO A 1 194 ? 1.186 10.311 14.375 1.00 82.94 194 PRO A O 1
ATOM 1593 N N . GLU A 1 195 ? 1.835 8.465 15.491 1.00 80.31 195 GLU A N 1
ATOM 1594 C CA . GLU A 1 195 ? 3.100 8.969 16.028 1.00 80.31 195 GLU A CA 1
ATOM 1595 C C . GLU A 1 195 ? 4.273 8.479 15.170 1.00 80.31 195 GLU A C 1
ATOM 1597 O O . GLU A 1 195 ? 5.006 9.277 14.589 1.00 80.31 195 GLU A O 1
ATOM 1602 N N . THR A 1 196 ? 4.422 7.158 15.029 1.00 81.44 196 THR A N 1
ATOM 1603 C CA . THR A 1 196 ? 5.415 6.558 14.129 1.00 81.44 196 THR A CA 1
ATOM 1604 C C . THR A 1 196 ? 4.701 5.823 13.011 1.00 81.44 196 THR A C 1
ATOM 1606 O O . THR A 1 196 ? 3.700 5.154 13.251 1.00 81.44 196 THR A O 1
ATOM 1609 N N . ILE A 1 197 ? 5.185 5.964 11.775 1.00 81.06 197 ILE A N 1
ATOM 1610 C CA . ILE A 1 197 ? 4.574 5.335 10.603 1.00 81.06 197 ILE A CA 1
ATOM 1611 C C . ILE A 1 197 ? 5.667 4.675 9.773 1.00 81.06 197 ILE A C 1
ATOM 1613 O O . ILE A 1 197 ? 6.576 5.339 9.274 1.00 81.06 197 ILE A O 1
ATOM 1617 N N . LYS A 1 198 ? 5.545 3.366 9.573 1.00 80.56 198 LYS A N 1
ATOM 1618 C CA . LYS A 1 198 ? 6.413 2.570 8.714 1.00 80.56 198 LYS A CA 1
ATOM 1619 C C . LYS A 1 198 ? 5.581 1.900 7.628 1.00 80.56 198 LYS A C 1
ATOM 1621 O O . LYS A 1 198 ? 4.799 0.983 7.874 1.00 80.56 198 LYS A O 1
ATOM 1626 N N . TYR A 1 199 ? 5.773 2.365 6.401 1.00 75.62 199 TYR A N 1
ATOM 1627 C CA . TYR A 1 199 ? 5.197 1.750 5.212 1.00 75.62 199 TYR A CA 1
ATOM 1628 C C . TYR A 1 199 ? 6.100 0.599 4.753 1.00 75.62 199 TYR A C 1
ATOM 1630 O O . TYR A 1 199 ? 7.293 0.792 4.527 1.00 75.62 199 TYR A O 1
ATOM 1638 N N . LEU A 1 200 ? 5.536 -0.599 4.629 1.00 72.06 200 LEU A N 1
ATOM 1639 C CA . LEU A 1 200 ? 6.231 -1.826 4.243 1.00 72.06 200 LEU A CA 1
ATOM 1640 C C . LEU A 1 200 ? 5.638 -2.320 2.923 1.00 72.06 200 LEU A C 1
ATOM 1642 O O . LEU A 1 200 ? 4.666 -3.063 2.905 1.00 72.06 200 LEU A O 1
ATOM 1646 N N . ASP A 1 201 ? 6.162 -1.864 1.789 1.00 64.06 201 ASP A N 1
ATOM 1647 C CA . ASP A 1 201 ? 5.555 -2.196 0.500 1.00 64.06 201 ASP A CA 1
ATOM 1648 C C . ASP A 1 201 ? 6.376 -3.198 -0.320 1.00 64.06 201 ASP A C 1
ATOM 1650 O O . ASP A 1 201 ? 7.577 -3.049 -0.509 1.00 64.06 201 ASP A O 1
ATOM 1654 N N . TYR A 1 202 ? 5.671 -4.213 -0.817 1.00 58.16 202 TYR A N 1
ATOM 1655 C CA . TYR A 1 202 ? 6.152 -5.312 -1.652 1.00 58.16 202 TYR A CA 1
ATOM 1656 C C . TYR A 1 202 ? 5.370 -5.409 -2.983 1.00 58.16 202 TYR A C 1
ATOM 1658 O O . TYR A 1 202 ? 5.337 -6.479 -3.583 1.00 58.16 202 TYR A O 1
ATOM 1666 N N . GLY A 1 203 ? 4.609 -4.377 -3.386 1.00 55.12 203 GLY A N 1
ATOM 1667 C CA . GLY A 1 203 ? 3.688 -4.445 -4.533 1.00 55.12 203 GLY A CA 1
ATOM 1668 C C . GLY A 1 203 ? 3.347 -3.104 -5.194 1.00 55.12 203 GLY A C 1
ATOM 1669 O O . GLY A 1 203 ? 2.171 -2.849 -5.467 1.00 55.12 203 GLY A O 1
ATOM 1670 N N . ASN A 1 204 ? 4.346 -2.259 -5.470 1.00 58.75 204 ASN A N 1
ATOM 1671 C CA . ASN A 1 204 ? 4.218 -1.045 -6.296 1.00 58.75 204 ASN A CA 1
ATOM 1672 C C . ASN A 1 204 ? 3.128 -0.043 -5.844 1.00 58.75 204 ASN A C 1
ATOM 1674 O O . ASN A 1 204 ? 2.462 0.575 -6.675 1.00 58.75 204 ASN A O 1
ATOM 1678 N N . GLY A 1 205 ? 2.869 0.105 -4.541 1.00 63.12 205 GLY A N 1
ATOM 1679 C CA . GLY A 1 205 ? 1.877 1.053 -4.012 1.00 63.12 205 GLY A CA 1
ATOM 1680 C C . GLY A 1 205 ? 0.419 0.652 -4.247 1.00 63.12 205 GLY A C 1
ATOM 1681 O O . GLY A 1 205 ? -0.493 1.384 -3.857 1.00 63.12 205 GLY A O 1
ATOM 1682 N N . THR A 1 206 ? 0.161 -0.507 -4.862 1.00 67.81 206 THR A N 1
ATOM 1683 C CA . THR A 1 206 ? -1.198 -0.967 -5.209 1.00 67.81 206 THR A CA 1
ATOM 1684 C C . THR A 1 206 ? -2.079 -1.125 -3.973 1.00 67.81 206 THR A C 1
ATOM 1686 O O . THR A 1 206 ? -3.230 -0.699 -3.965 1.00 67.81 206 THR A O 1
ATOM 1689 N N . TRP A 1 207 ? -1.509 -1.627 -2.875 1.00 74.81 207 TRP A N 1
ATOM 1690 C CA . TRP A 1 207 ? -2.220 -1.775 -1.606 1.00 74.81 207 TRP A CA 1
ATOM 1691 C C . TRP A 1 207 ? -2.685 -0.434 -1.021 1.00 74.81 207 TRP A C 1
ATOM 1693 O O . TRP A 1 207 ? -3.697 -0.417 -0.329 1.00 74.81 207 TRP A O 1
ATOM 1703 N N . VAL A 1 208 ? -1.994 0.677 -1.309 1.00 74.44 208 VAL A N 1
ATOM 1704 C CA . VAL A 1 208 ? -2.379 2.028 -0.864 1.00 74.44 208 VAL A CA 1
ATOM 1705 C C . VAL A 1 208 ? -3.604 2.523 -1.632 1.00 74.44 208 VAL A C 1
ATOM 1707 O O . VAL A 1 208 ? -4.451 3.223 -1.074 1.00 74.44 208 VAL A O 1
ATOM 1710 N N . ARG A 1 209 ? -3.707 2.194 -2.926 1.00 72.25 209 ARG A N 1
ATOM 1711 C CA . ARG A 1 209 ? -4.891 2.511 -3.738 1.00 72.25 209 ARG A CA 1
ATOM 1712 C C . ARG A 1 209 ? -6.103 1.739 -3.231 1.00 72.25 209 ARG A C 1
ATOM 1714 O O . ARG A 1 209 ? -7.133 2.350 -2.963 1.00 72.25 209 ARG A O 1
ATOM 1721 N N . ASP A 1 210 ? -5.945 0.438 -3.043 1.00 75.25 210 ASP A N 1
ATOM 1722 C CA . ASP A 1 210 ? -7.003 -0.441 -2.545 1.00 75.25 210 ASP A CA 1
ATOM 1723 C C . ASP A 1 210 ? -7.426 -0.037 -1.123 1.00 75.25 210 ASP A C 1
ATOM 1725 O O . ASP A 1 210 ? -8.613 0.099 -0.838 1.00 75.25 210 ASP A O 1
ATOM 1729 N N . MET A 1 211 ? -6.459 0.317 -0.268 1.00 76.56 211 MET A N 1
ATOM 1730 C CA . MET A 1 211 ? -6.719 0.850 1.070 1.00 76.56 211 MET A CA 1
ATOM 1731 C C . MET A 1 211 ? -7.498 2.170 1.018 1.00 76.56 211 MET A C 1
ATOM 1733 O O . MET A 1 211 ? -8.402 2.385 1.816 1.00 76.56 211 MET A O 1
ATOM 1737 N N . ARG A 1 212 ? -7.209 3.067 0.067 1.00 74.94 212 ARG A N 1
ATOM 1738 C CA . ARG A 1 212 ? -8.002 4.297 -0.104 1.00 74.94 212 ARG A CA 1
ATOM 1739 C C . ARG A 1 212 ? -9.453 4.013 -0.474 1.00 74.94 212 ARG A C 1
ATOM 1741 O O . ARG A 1 212 ? -10.330 4.731 0.001 1.00 74.94 212 ARG A O 1
ATOM 1748 N N . HIS A 1 213 ? -9.703 3.004 -1.304 1.00 74.94 213 HIS A N 1
ATOM 1749 C CA . HIS A 1 213 ? -11.065 2.577 -1.619 1.00 74.94 213 HIS A CA 1
ATOM 1750 C C . HIS A 1 213 ? -11.763 2.012 -0.380 1.00 74.94 213 HIS A C 1
ATOM 1752 O O . HIS A 1 213 ? -12.843 2.490 -0.043 1.00 74.94 213 HIS A O 1
ATOM 1758 N N . LEU A 1 214 ? -11.089 1.127 0.361 1.00 74.94 214 LEU A N 1
ATOM 1759 C CA . LEU A 1 214 ? -11.573 0.580 1.631 1.00 74.94 214 LEU A CA 1
ATOM 1760 C C . LEU A 1 214 ? -11.961 1.686 2.619 1.00 74.94 214 LEU A C 1
ATOM 1762 O O . LEU A 1 214 ? -13.070 1.702 3.142 1.00 74.94 214 LEU A O 1
ATOM 1766 N N . ILE A 1 215 ? -11.070 2.655 2.833 1.00 74.44 215 ILE A N 1
ATOM 1767 C CA . ILE A 1 215 ? -11.311 3.799 3.719 1.00 74.44 215 ILE A CA 1
ATOM 1768 C C . ILE A 1 215 ? -12.501 4.633 3.235 1.00 74.44 215 ILE A C 1
ATOM 1770 O O . ILE A 1 215 ? -13.322 5.057 4.045 1.00 74.44 215 ILE A O 1
ATOM 1774 N N . LYS A 1 216 ? -12.595 4.901 1.927 1.00 75.44 216 LYS A N 1
ATOM 1775 C CA . LYS A 1 216 ? -13.680 5.706 1.351 1.00 75.44 216 LYS A CA 1
ATOM 1776 C C . LYS A 1 216 ? -15.034 5.020 1.528 1.00 75.44 216 LYS A C 1
ATOM 1778 O O . LYS A 1 216 ? -16.002 5.696 1.871 1.00 75.44 216 LYS A O 1
ATOM 1783 N N . ASP A 1 217 ? -15.089 3.709 1.324 1.00 72.75 217 ASP A N 1
ATOM 1784 C CA . ASP A 1 217 ? -16.306 2.921 1.502 1.00 72.75 217 ASP A CA 1
ATOM 1785 C C . ASP A 1 217 ? -16.689 2.845 2.980 1.00 72.75 217 ASP A C 1
ATOM 1787 O O . ASP A 1 217 ? -17.826 3.160 3.327 1.00 72.75 217 ASP A O 1
ATOM 1791 N N . ALA A 1 218 ? -15.727 2.570 3.866 1.00 68.62 218 ALA A N 1
ATOM 1792 C CA . ALA A 1 218 ? -15.946 2.596 5.309 1.00 68.62 218 ALA A CA 1
ATOM 1793 C C . ALA A 1 218 ? -16.463 3.966 5.783 1.00 68.62 218 ALA A C 1
ATOM 1795 O O . ALA A 1 218 ? -17.407 4.026 6.566 1.00 68.62 218 ALA A O 1
ATOM 1796 N N . HIS A 1 219 ? -15.915 5.067 5.253 1.00 66.94 219 HIS A N 1
ATOM 1797 C CA . HIS A 1 219 ? -16.358 6.438 5.541 1.00 66.94 219 HIS A CA 1
ATOM 1798 C C . HIS A 1 219 ? -17.731 6.787 4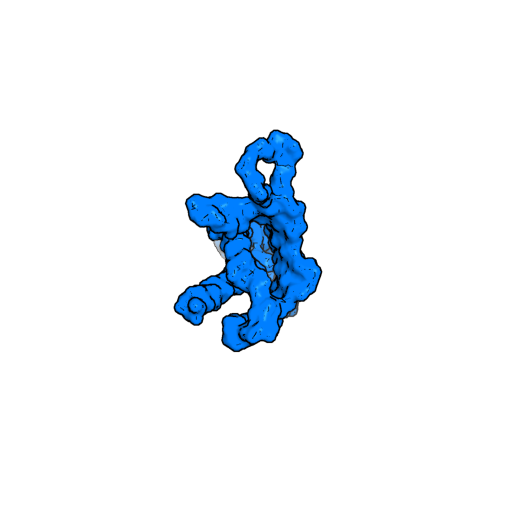.942 1.00 66.94 219 HIS A C 1
ATOM 1800 O O . HIS A 1 219 ? -18.456 7.630 5.475 1.00 66.94 219 HIS A O 1
ATOM 1806 N N . LYS A 1 220 ? -18.122 6.167 3.828 1.00 68.06 220 LYS A N 1
ATOM 1807 C CA . LYS A 1 220 ? -19.474 6.324 3.276 1.00 68.06 220 LYS A CA 1
ATOM 1808 C C . LYS A 1 220 ? -20.493 5.598 4.152 1.00 68.06 220 LYS A C 1
ATOM 1810 O O . LYS A 1 220 ? -21.516 6.180 4.504 1.00 68.06 220 LYS A O 1
ATOM 1815 N N . THR A 1 221 ? -20.183 4.369 4.547 1.00 60.62 221 THR A N 1
ATOM 1816 C CA . THR A 1 221 ? -21.038 3.553 5.416 1.00 60.62 221 THR A CA 1
ATOM 1817 C C . THR A 1 221 ? -21.183 4.183 6.795 1.00 60.62 221 THR A C 1
ATOM 1819 O O . THR A 1 221 ? -22.285 4.347 7.297 1.00 60.62 221 THR A O 1
ATOM 1822 N N . ALA A 1 222 ? -20.084 4.657 7.362 1.00 58.28 222 ALA A N 1
ATOM 1823 C CA . ALA A 1 222 ? -20.041 5.505 8.541 1.00 58.28 222 ALA A CA 1
ATOM 1824 C C . ALA A 1 222 ? -21.057 6.655 8.572 1.00 58.28 222 ALA A C 1
ATOM 1826 O O . ALA A 1 222 ? -21.785 6.815 9.548 1.00 58.28 222 ALA A O 1
ATOM 1827 N N . ARG A 1 223 ? -21.101 7.467 7.505 1.00 58.91 223 ARG A N 1
ATOM 1828 C CA . ARG A 1 223 ? -22.061 8.575 7.400 1.00 58.91 223 ARG A CA 1
ATOM 1829 C C . ARG A 1 223 ? -23.496 8.069 7.410 1.00 58.91 223 ARG A C 1
ATOM 1831 O O . ARG A 1 223 ? -24.341 8.698 8.027 1.00 58.91 223 ARG A O 1
ATOM 1838 N N . TYR A 1 224 ? -23.748 6.939 6.755 1.00 55.56 224 TYR A N 1
ATOM 1839 C CA . TYR A 1 224 ? -25.063 6.309 6.744 1.00 55.56 224 TYR A CA 1
ATOM 1840 C C . TYR A 1 224 ? -25.481 5.801 8.134 1.00 55.56 224 TYR A C 1
ATOM 1842 O O . TYR A 1 224 ? -26.639 5.948 8.502 1.00 55.56 224 TYR A O 1
ATOM 1850 N N . TYR A 1 225 ? -24.547 5.262 8.927 1.00 52.03 225 TYR A N 1
ATOM 1851 C CA . TYR A 1 225 ? -24.815 4.831 10.304 1.00 52.03 225 TYR A CA 1
ATOM 1852 C C . TYR A 1 225 ? -25.074 6.000 11.259 1.00 52.03 225 TYR A C 1
ATOM 1854 O O . TYR A 1 225 ? -26.054 5.952 11.986 1.00 52.03 225 TYR A O 1
ATOM 1862 N N . ILE A 1 226 ? -24.224 7.036 11.251 1.00 51.66 226 ILE A N 1
ATOM 1863 C CA . ILE A 1 226 ? -24.303 8.163 12.203 1.00 51.66 226 ILE A CA 1
ATOM 1864 C C . ILE A 1 226 ? -25.551 9.030 11.973 1.00 51.66 226 ILE A C 1
ATOM 1866 O O . ILE A 1 226 ? -26.039 9.652 12.906 1.00 51.66 226 ILE A O 1
ATOM 1870 N N . TRP A 1 227 ? -26.055 9.113 10.739 1.00 44.16 227 TRP A N 1
ATOM 1871 C CA . TRP A 1 227 ? -27.238 9.925 10.423 1.00 44.16 227 TRP A CA 1
ATOM 1872 C C . TRP A 1 227 ? -28.575 9.198 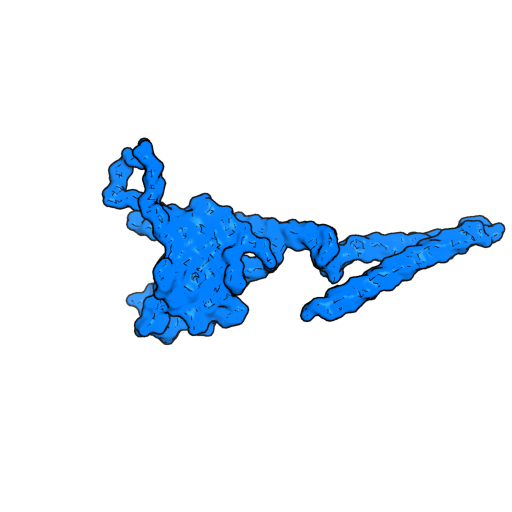10.615 1.00 44.16 227 TRP A C 1
ATOM 1874 O O . TRP A 1 227 ? -29.605 9.861 10.650 1.00 44.16 227 TRP A O 1
ATOM 1884 N N . ASN A 1 228 ? -28.568 7.867 10.731 1.00 41.03 228 ASN A N 1
ATOM 1885 C CA . ASN A 1 228 ? -29.782 7.049 10.868 1.00 41.03 228 ASN A CA 1
ATOM 1886 C C . ASN A 1 228 ? -29.882 6.337 12.234 1.00 41.03 228 ASN A C 1
ATOM 1888 O O . ASN A 1 228 ? -30.698 5.428 12.393 1.00 41.03 228 ASN A O 1
ATOM 1892 N N . SER A 1 229 ? -29.031 6.716 13.190 1.00 42.22 229 SER A N 1
ATOM 1893 C CA . SER A 1 229 ? -29.064 6.314 14.603 1.00 42.22 229 SER A CA 1
ATOM 1894 C C . SER A 1 229 ? -29.445 7.503 15.467 1.00 42.22 229 SER A C 1
ATOM 1896 O O . SER A 1 229 ? -30.274 7.314 16.377 1.00 42.22 229 SER A O 1
#

pLDDT: mean 74.36, std 10.89, range [41.03, 93.38]

Organism: NCBI:txid1974586

Radius of gyration: 28.09 Å; chains: 1; bounding box: 65×36×90 Å

Foldseek 3Di:
DVVQLVVLVVVLVVQLVVLVVLLVVLVVCQVPPPDPGDPSSVVSNVVSVVSNVVSVVCVLVSHLVDPSVVVVLVVLLVVLVVVCVVVVVVLLVQQLCVLFQVCVQVCCVPPVVLDQPQWPDWHDDPQKTWTDGDVKTKIKRKAWPAAPDDPPDDDDDPGGWTKMWIWMDIPNHTAKIWIWTWDQDPVRDTGTDTDDIDGDDDDSSVVVVVVVVVSVSSVVSSVVVVVVD

Sequence (229 aa):
MESRYRALQVILRILTLFGVLTIGFGLYLWFNSAQSLSIEGVFLVIVGSLLILLLFVLSPVIDPASVRGQKRETWLQENSIKKFSNNKGATLIAHVFQKYIRHYPEAMKKYPERIPSTVEFAKAEDNIYNIIYKGTEYIFRFQDLGPAIKPNEQPDLLTPPKRARLEVFKNGRKRLDMTLTETIDSHYLPHWHPETIKYLDYGNGTWVRDMRHLIKDAHKTARYYIWNS

Secondary structure (DSSP, 8-state):
-HHHHHHHHHHHHHHHHHHHHHHHHHHHHHHH-SSS--HHHHHHHHHHHHHHHHHHHHHHHH-TTSHHHHHHHHHHHHHHHHHHHHTTHHHHHHHHHHHTGGGHHHHHHH-GGGS-TTEEEEEEETTEEEEEETTEEEEEEEEEEEE---TT---S-SSPPEEEEEEEEETTEEEEEEEEEEEE-TTS-EEEEEEEEEE--SSTTHHHHHHHHHHHHHHHHHHHHHH--